Protein AF-A0A9D1K563-F1 (afdb_monomer_lite)

Secondary structure (DSSP, 8-state):
--EEEETTEEEE-SSSSTTTTT--SHHHHHHHHHHHHHHHHHHHHT--------------TTHHHHHHHHHHHHHHHHHHHHHHHHHHHSPPSEEEEE-S-TT-BTTB--HHHHHHHHHHHTTS-SEEEHHHHHHHHHTT-TTB-GGGG-SS-SSEEEHHHHHHHHHHHHHHHT-SS--GGG--SEEEHHHHHHHHHHTBGGGHHHHHHHHHHHHHHTTHHHHHHHHHH-TTTT-----

pLDDT: mean 82.53, std 17.44, range [32.12, 98.44]

Foldseek 3Di:
DQFDDDPLETEGWQCDAPCVPLFPDPLLSGLQSLLVSVVVLVVLQVPDPPPPPDDDDDDDDVCPPVCVVCVVVVVPVVVVVVVVVSVVSRRRPKYKRQQGDFPDFLVRHSLSSLLSNLCVVVVLDQKAFQVVVQVVLCVPPVQAGSVLLPLVPPRIHGSLSSSLLVLQLQCQQVHDDNDSRSRRRIGIPRSNVVSSVCRGPVNSVVSSVSSNVSSVSVVSVVVSVVQVVDVSSSDDDDD

InterPro domains:
  IPR018247 EF-Hand 1, calcium-binding site [PS00018] (150-162)

Radius of gyration: 22.31 Å; chains: 1; bounding box: 66×59×39 Å

Organism: NCBI:txid2840915

Structure (mmCIF, N/CA/C/O backbone):
data_AF-A0A9D1K563-F1
#
_entry.id   AF-A0A9D1K563-F1
#
loop_
_atom_site.group_PDB
_atom_site.id
_atom_site.type_symbol
_atom_site.label_atom_id
_atom_site.label_alt_id
_atom_site.label_comp_id
_atom_site.label_asym_id
_atom_site.label_entity_id
_atom_site.label_seq_id
_atom_site.pdbx_PDB_ins_code
_atom_site.Cartn_x
_atom_site.Cartn_y
_atom_site.Cartn_z
_atom_site.occupancy
_atom_site.B_iso_or_equiv
_atom_site.auth_seq_id
_atom_site.auth_comp_id
_atom_site.auth_asym_id
_atom_site.auth_atom_id
_atom_site.pdbx_PDB_model_num
ATOM 1 N N . MET A 1 1 ? 15.364 -0.633 -15.148 1.00 55.88 1 MET A N 1
ATOM 2 C CA . MET A 1 1 ? 14.784 0.601 -14.584 1.00 55.88 1 MET A CA 1
ATOM 3 C C . MET A 1 1 ? 13.469 0.211 -13.939 1.00 55.88 1 MET A C 1
ATOM 5 O O . MET A 1 1 ? 12.788 -0.645 -14.485 1.00 55.88 1 MET A O 1
ATOM 9 N N . VAL A 1 2 ? 13.201 0.746 -12.757 1.00 80.25 2 VAL A N 1
ATOM 10 C CA . VAL A 1 2 ? 12.163 0.277 -11.823 1.00 80.25 2 VAL A CA 1
ATOM 11 C C . VAL A 1 2 ? 10.799 0.955 -12.065 1.00 80.25 2 VAL A C 1
ATOM 13 O O . VAL A 1 2 ? 9.782 0.587 -11.492 1.00 80.25 2 VAL A O 1
ATOM 16 N N . TYR A 1 3 ? 10.794 1.921 -12.983 1.00 85.94 3 TYR A N 1
ATOM 17 C CA . TYR A 1 3 ? 9.657 2.686 -13.476 1.00 85.94 3 TYR A CA 1
ATOM 18 C C . TYR A 1 3 ? 9.992 3.216 -14.878 1.00 85.94 3 TYR A C 1
ATOM 20 O O . TYR A 1 3 ? 11.167 3.243 -15.270 1.00 85.94 3 TYR A O 1
ATOM 28 N N . SER A 1 4 ? 8.978 3.637 -15.630 1.00 89.81 4 SER A N 1
ATOM 29 C CA . SER A 1 4 ? 9.128 4.378 -16.892 1.00 89.81 4 SER A CA 1
ATOM 30 C C . SER A 1 4 ? 8.692 5.829 -16.718 1.00 89.81 4 SER A C 1
ATOM 32 O O . SER A 1 4 ? 7.892 6.125 -15.839 1.00 89.81 4 SER A O 1
ATOM 34 N N . ILE A 1 5 ? 9.195 6.736 -17.554 1.00 87.50 5 ILE A N 1
ATOM 35 C CA . ILE A 1 5 ? 8.798 8.149 -17.537 1.00 87.50 5 ILE A CA 1
ATOM 36 C C . ILE A 1 5 ? 8.081 8.471 -18.845 1.00 87.50 5 ILE A C 1
ATOM 38 O O . ILE A 1 5 ? 8.609 8.196 -19.922 1.00 87.50 5 ILE A O 1
ATOM 42 N N . GLN A 1 6 ? 6.904 9.081 -18.751 1.00 88.75 6 GLN A N 1
ATOM 43 C CA . GLN A 1 6 ? 6.177 9.620 -19.898 1.00 88.75 6 GLN A CA 1
ATOM 44 C C . GLN A 1 6 ? 5.460 10.902 -19.475 1.00 88.75 6 GLN A C 1
ATOM 46 O O . GLN A 1 6 ? 4.820 10.933 -18.431 1.00 88.75 6 GLN A O 1
ATOM 51 N N . ASN A 1 7 ? 5.567 11.964 -20.280 1.00 87.19 7 ASN A N 1
ATOM 52 C CA . ASN A 1 7 ? 4.923 13.259 -20.020 1.00 87.19 7 ASN A CA 1
ATOM 53 C C . ASN A 1 7 ? 5.201 13.824 -18.612 1.00 87.19 7 ASN A C 1
ATOM 55 O O . ASN A 1 7 ? 4.299 14.346 -17.973 1.00 87.19 7 ASN A O 1
ATOM 59 N N . ASN A 1 8 ? 6.446 13.705 -18.134 1.00 82.12 8 ASN A N 1
ATOM 60 C CA . ASN A 1 8 ? 6.854 14.136 -16.791 1.00 82.12 8 ASN A CA 1
ATOM 61 C C . ASN A 1 8 ? 6.102 13.435 -15.637 1.00 82.12 8 ASN A C 1
ATOM 63 O O . ASN A 1 8 ? 5.988 13.982 -14.546 1.00 82.12 8 ASN A O 1
ATOM 67 N N . VAL A 1 9 ? 5.622 12.212 -15.873 1.00 85.69 9 VAL A N 1
ATOM 68 C CA . VAL A 1 9 ? 5.026 11.333 -14.861 1.00 85.69 9 VAL A CA 1
ATOM 69 C C . VAL A 1 9 ? 5.824 10.034 -14.805 1.00 85.69 9 VAL A C 1
ATOM 71 O O . VAL A 1 9 ? 6.165 9.460 -15.847 1.00 85.69 9 VAL A O 1
ATOM 74 N N . ALA A 1 10 ? 6.138 9.569 -13.597 1.00 88.31 10 ALA A N 1
ATOM 75 C CA . ALA A 1 10 ? 6.738 8.260 -13.370 1.00 88.31 10 ALA A CA 1
ATOM 76 C C . ALA A 1 10 ? 5.658 7.172 -13.252 1.00 88.31 10 ALA A C 1
ATOM 78 O O . ALA A 1 10 ? 4.763 7.262 -12.422 1.00 88.31 10 ALA A O 1
ATOM 79 N N . TYR A 1 11 ? 5.762 6.112 -14.047 1.00 95.06 11 TYR A N 1
ATOM 80 C CA . TYR A 1 11 ? 4.856 4.963 -14.024 1.00 95.06 11 TYR A CA 1
ATOM 81 C C . TYR A 1 11 ? 5.569 3.779 -13.384 1.00 95.06 11 TYR A C 1
ATOM 83 O O . TYR A 1 11 ? 6.556 3.265 -13.923 1.00 95.06 11 TYR A O 1
ATOM 91 N N . ILE A 1 12 ? 5.077 3.365 -12.222 1.00 94.25 12 ILE A N 1
ATOM 92 C CA . ILE A 1 12 ? 5.692 2.375 -11.342 1.00 94.25 12 ILE A CA 1
ATOM 93 C C . ILE A 1 12 ? 4.748 1.174 -11.262 1.00 94.25 12 ILE A C 1
ATOM 95 O O . ILE A 1 12 ? 3.583 1.329 -10.909 1.00 94.25 12 ILE A O 1
ATOM 99 N N . ASN A 1 13 ? 5.232 -0.027 -11.583 1.00 96.31 13 ASN A N 1
ATOM 100 C CA . ASN A 1 13 ? 4.412 -1.241 -11.582 1.00 96.31 13 ASN A CA 1
ATOM 101 C C . ASN A 1 13 ? 5.177 -2.470 -11.072 1.00 96.31 13 ASN A C 1
ATOM 103 O O . ASN A 1 13 ? 6.371 -2.399 -10.775 1.00 96.31 13 ASN A O 1
ATOM 107 N N . GLY A 1 14 ? 4.471 -3.597 -10.966 1.00 95.88 14 GLY A N 1
ATOM 108 C CA . GLY A 1 14 ? 4.975 -4.857 -10.414 1.00 95.88 14 GLY A CA 1
ATOM 109 C C . GLY A 1 14 ? 5.498 -5.879 -11.423 1.00 95.88 14 GLY A C 1
ATOM 110 O O . GLY A 1 14 ? 5.864 -6.989 -11.034 1.00 95.88 14 GLY A O 1
ATOM 111 N N . ASN A 1 15 ? 5.535 -5.543 -12.717 1.00 95.44 15 ASN A N 1
ATOM 112 C CA . ASN A 1 15 ? 5.830 -6.515 -13.779 1.00 95.44 15 ASN A CA 1
ATOM 113 C C . ASN A 1 15 ? 7.230 -7.131 -13.676 1.00 95.44 15 ASN A C 1
ATOM 115 O O . ASN A 1 15 ? 7.444 -8.254 -14.133 1.00 95.44 15 ASN A O 1
ATOM 119 N N . LYS A 1 16 ? 8.182 -6.381 -13.115 1.00 94.25 16 LYS A N 1
ATOM 120 C CA . LYS A 1 16 ? 9.553 -6.817 -12.851 1.00 94.25 16 LYS A CA 1
ATOM 121 C C . LYS A 1 16 ? 10.030 -6.238 -11.531 1.00 94.25 16 LYS A C 1
ATOM 123 O O . LYS A 1 16 ? 9.627 -5.135 -11.166 1.00 94.25 16 LYS A O 1
ATOM 128 N N . GLY A 1 17 ? 10.933 -6.933 -10.859 1.00 93.62 17 GLY A N 1
ATOM 129 C CA . GLY A 1 17 ? 11.538 -6.437 -9.631 1.00 93.62 17 GLY A CA 1
ATOM 130 C C . GLY A 1 17 ? 12.337 -7.495 -8.886 1.00 93.62 17 GLY A C 1
ATOM 131 O O . GLY A 1 17 ? 12.690 -8.549 -9.415 1.00 93.62 17 GLY A O 1
ATOM 132 N N . ILE A 1 18 ? 12.651 -7.202 -7.627 1.00 92.94 18 ILE A N 1
ATOM 133 C CA . ILE A 1 18 ? 13.545 -8.033 -6.810 1.00 92.94 18 ILE A CA 1
ATOM 134 C C . ILE A 1 18 ? 12.976 -9.423 -6.486 1.00 92.94 18 ILE A C 1
ATOM 136 O O . ILE A 1 18 ? 13.738 -10.298 -6.057 1.00 92.94 18 ILE A O 1
ATOM 140 N N . TYR A 1 19 ? 11.671 -9.629 -6.687 1.00 94.31 19 TYR A N 1
ATOM 141 C CA . TYR A 1 19 ? 10.951 -10.871 -6.394 1.00 94.31 19 TYR A CA 1
ATOM 142 C C . TYR A 1 19 ? 10.816 -11.811 -7.603 1.00 94.31 19 TYR A C 1
ATOM 144 O O . TYR A 1 19 ? 10.280 -12.917 -7.469 1.00 94.31 19 TYR A O 1
ATOM 152 N N . ASP A 1 20 ? 11.340 -11.418 -8.766 1.00 93.12 20 ASP A N 1
ATOM 153 C CA . ASP A 1 20 ? 11.338 -12.227 -9.987 1.00 93.12 20 ASP A CA 1
ATOM 154 C C . ASP A 1 20 ? 12.048 -13.571 -9.776 1.00 93.12 20 ASP A C 1
ATOM 156 O O . ASP A 1 20 ? 13.184 -13.636 -9.304 1.00 93.12 20 ASP A O 1
ATOM 160 N N . GLY A 1 21 ? 11.341 -14.666 -10.081 1.00 91.38 21 GLY A N 1
ATOM 161 C CA . GLY A 1 21 ? 11.824 -16.038 -9.883 1.00 91.38 21 GLY A CA 1
ATOM 162 C C . GLY A 1 21 ? 11.911 -16.504 -8.424 1.00 91.38 21 GLY A C 1
ATOM 163 O O . GLY A 1 21 ? 12.326 -17.634 -8.184 1.00 91.38 21 GLY A O 1
ATOM 164 N N . LYS A 1 22 ? 11.523 -15.668 -7.451 1.00 93.25 22 LYS A N 1
ATOM 165 C CA . LYS A 1 22 ? 11.576 -15.994 -6.013 1.00 93.25 22 LYS A CA 1
ATOM 166 C C . LYS A 1 22 ? 10.191 -16.207 -5.406 1.00 93.25 22 LYS A C 1
ATOM 168 O O . LYS A 1 22 ? 10.033 -17.067 -4.539 1.00 93.25 22 LYS A O 1
ATOM 173 N N . ILE A 1 23 ? 9.201 -15.448 -5.883 1.00 94.56 23 ILE A N 1
ATOM 174 C CA . ILE A 1 23 ? 7.795 -15.613 -5.502 1.00 94.56 23 ILE A CA 1
ATOM 175 C C . ILE A 1 23 ? 7.030 -16.330 -6.615 1.00 94.56 23 ILE A C 1
ATOM 177 O O . ILE A 1 23 ? 7.070 -15.905 -7.775 1.00 94.56 23 ILE A O 1
ATOM 181 N N . ASN A 1 24 ? 6.363 -17.429 -6.263 1.00 94.06 24 ASN A N 1
ATOM 182 C CA . ASN A 1 24 ? 5.679 -18.328 -7.187 1.00 94.06 24 ASN A CA 1
ATOM 183 C C . ASN A 1 24 ? 4.307 -17.798 -7.616 1.00 94.06 24 ASN A C 1
ATOM 185 O O . ASN A 1 24 ? 3.964 -17.896 -8.793 1.00 94.06 24 ASN A O 1
ATOM 189 N N . ASP A 1 25 ? 3.558 -17.197 -6.695 1.00 96.75 25 ASP A N 1
ATOM 190 C CA . ASP A 1 25 ? 2.288 -16.553 -6.994 1.00 96.75 25 ASP A CA 1
ATOM 191 C C . ASP A 1 25 ? 2.541 -15.261 -7.782 1.00 96.75 25 ASP A C 1
ATOM 193 O O . ASP A 1 25 ? 3.237 -14.346 -7.331 1.00 96.75 25 ASP A O 1
ATOM 197 N N . ASN A 1 26 ? 2.009 -15.206 -9.004 1.00 96.69 26 ASN A N 1
ATOM 198 C CA . ASN A 1 26 ? 2.235 -14.089 -9.916 1.00 96.69 26 ASN A CA 1
ATOM 199 C C . ASN A 1 26 ? 1.657 -12.777 -9.380 1.00 96.69 26 ASN A C 1
ATOM 201 O O . ASN A 1 26 ? 2.280 -11.730 -9.560 1.00 96.69 26 ASN A O 1
ATOM 205 N N . SER A 1 27 ? 0.503 -12.838 -8.722 1.00 97.25 27 SER A N 1
ATOM 206 C CA . SER A 1 27 ? -0.180 -11.674 -8.174 1.00 97.25 27 SER A CA 1
ATOM 207 C C . SER A 1 27 ? 0.555 -11.155 -6.947 1.00 97.25 27 SER A C 1
ATOM 209 O O . SER A 1 27 ? 0.891 -9.972 -6.895 1.00 97.25 27 SER A O 1
ATOM 211 N N . VAL A 1 28 ? 0.930 -12.036 -6.013 1.00 97.69 28 VAL A N 1
ATOM 212 C CA . VAL A 1 28 ? 1.743 -11.641 -4.848 1.00 97.69 28 VAL A CA 1
ATOM 213 C C . VAL A 1 28 ? 3.075 -11.046 -5.288 1.00 97.69 28 VAL A C 1
ATOM 215 O O . VAL A 1 28 ? 3.478 -9.992 -4.789 1.00 97.69 28 VAL A O 1
ATOM 218 N N . ARG A 1 29 ? 3.749 -11.685 -6.252 1.00 97.12 29 ARG A N 1
ATOM 219 C CA . ARG A 1 29 ? 5.003 -11.177 -6.814 1.00 97.12 29 ARG A CA 1
ATOM 220 C C . ARG A 1 29 ? 4.820 -9.787 -7.408 1.00 97.12 29 ARG A C 1
ATOM 222 O O . ARG A 1 29 ? 5.650 -8.920 -7.146 1.00 97.12 29 ARG A O 1
ATOM 229 N N . TYR A 1 30 ? 3.749 -9.578 -8.174 1.00 97.69 30 TYR A N 1
ATOM 230 C CA . TYR A 1 30 ? 3.436 -8.280 -8.757 1.00 97.69 30 TYR A CA 1
ATOM 231 C C . TYR A 1 30 ? 3.281 -7.215 -7.671 1.00 97.69 30 TYR A C 1
ATOM 233 O O . TYR A 1 30 ? 3.995 -6.217 -7.699 1.00 97.69 30 TYR A O 1
ATOM 241 N N . GLY A 1 31 ? 2.409 -7.442 -6.686 1.00 97.56 31 GLY A N 1
ATOM 242 C CA . GLY A 1 31 ? 2.156 -6.475 -5.616 1.00 97.56 31 GLY A CA 1
ATOM 243 C C . GLY A 1 31 ? 3.418 -6.105 -4.840 1.00 97.56 31 GLY A C 1
ATOM 244 O O . GLY A 1 31 ? 3.727 -4.928 -4.656 1.00 97.56 31 GLY A O 1
ATOM 245 N N . ARG A 1 32 ? 4.212 -7.115 -4.462 1.00 96.75 32 ARG A N 1
ATOM 246 C CA . ARG A 1 32 ? 5.477 -6.906 -3.743 1.00 96.75 32 ARG A CA 1
ATOM 247 C C . ARG A 1 32 ? 6.521 -6.179 -4.582 1.00 96.75 32 ARG A C 1
ATOM 249 O O . ARG A 1 32 ? 7.181 -5.274 -4.077 1.00 96.75 32 ARG A O 1
ATOM 256 N N . ASN A 1 33 ? 6.660 -6.534 -5.862 1.00 96.50 33 ASN A N 1
ATOM 257 C CA . ASN A 1 33 ? 7.519 -5.795 -6.787 1.00 96.50 33 ASN A CA 1
ATOM 258 C C . ASN A 1 33 ? 7.050 -4.342 -6.904 1.00 96.50 33 ASN A C 1
ATOM 260 O O . ASN A 1 33 ? 7.873 -3.447 -6.790 1.00 96.50 33 ASN A O 1
ATOM 264 N N . ALA A 1 34 ? 5.752 -4.092 -7.082 1.00 96.62 34 ALA A N 1
ATOM 265 C CA . ALA A 1 34 ? 5.218 -2.748 -7.275 1.00 96.62 34 ALA A CA 1
ATOM 266 C C . ALA A 1 34 ? 5.538 -1.833 -6.079 1.00 96.62 34 ALA A C 1
ATOM 268 O O . ALA A 1 34 ? 6.061 -0.733 -6.268 1.00 96.62 34 ALA A O 1
ATOM 269 N N . ALA A 1 35 ? 5.297 -2.307 -4.855 1.00 95.38 35 ALA A N 1
ATOM 270 C CA . ALA A 1 35 ? 5.605 -1.571 -3.630 1.00 95.38 35 ALA A CA 1
ATOM 271 C C . ALA A 1 35 ? 7.115 -1.339 -3.443 1.00 95.38 35 ALA A C 1
ATOM 273 O O . ALA A 1 35 ? 7.547 -0.214 -3.181 1.00 95.38 35 ALA A O 1
ATOM 274 N N . ALA A 1 36 ? 7.941 -2.373 -3.642 1.00 94.12 36 ALA A N 1
ATOM 275 C CA . ALA A 1 36 ? 9.398 -2.245 -3.564 1.00 94.12 36 ALA A CA 1
ATOM 276 C C . ALA A 1 36 ? 9.938 -1.253 -4.609 1.00 94.12 36 ALA A C 1
ATOM 278 O O . ALA A 1 36 ? 10.808 -0.429 -4.315 1.00 94.12 36 ALA A O 1
ATOM 279 N N . ASN A 1 37 ? 9.371 -1.291 -5.813 1.00 94.44 37 ASN A N 1
ATOM 280 C CA . ASN A 1 37 ? 9.709 -0.399 -6.908 1.00 94.44 37 ASN A CA 1
ATOM 281 C C . ASN A 1 37 ? 9.340 1.058 -6.580 1.00 94.44 37 ASN A C 1
ATOM 283 O O . ASN A 1 37 ? 10.135 1.973 -6.820 1.00 94.44 37 ASN A O 1
ATOM 287 N N . ASN A 1 38 ? 8.174 1.270 -5.963 1.00 90.88 38 ASN A N 1
ATOM 288 C CA . ASN A 1 38 ? 7.741 2.576 -5.472 1.00 90.88 38 ASN A CA 1
ATOM 289 C C . ASN A 1 38 ? 8.675 3.108 -4.374 1.00 90.88 38 ASN A C 1
ATOM 291 O O . ASN A 1 38 ? 9.078 4.269 -4.407 1.00 90.88 38 ASN A O 1
ATOM 295 N N . PHE A 1 39 ? 9.120 2.258 -3.447 1.00 88.06 39 PHE A N 1
ATOM 296 C CA . PHE A 1 39 ? 10.111 2.650 -2.444 1.00 88.06 39 PHE A CA 1
ATOM 297 C C . PHE A 1 39 ? 11.458 3.047 -3.038 1.00 88.06 39 PHE A C 1
ATOM 299 O O . PHE A 1 39 ? 12.057 4.028 -2.589 1.00 88.06 39 PHE A O 1
ATOM 306 N N . GLU A 1 40 ? 11.940 2.334 -4.056 1.00 88.06 40 GLU A N 1
ATOM 307 C CA . GLU A 1 40 ? 13.163 2.732 -4.753 1.00 88.06 40 GLU A CA 1
ATOM 308 C C . GLU A 1 40 ? 12.995 4.089 -5.450 1.00 88.06 40 GLU A C 1
ATOM 310 O O . GLU A 1 40 ? 13.895 4.931 -5.385 1.00 88.06 40 GLU A O 1
ATOM 315 N N . TYR A 1 41 ? 11.841 4.324 -6.077 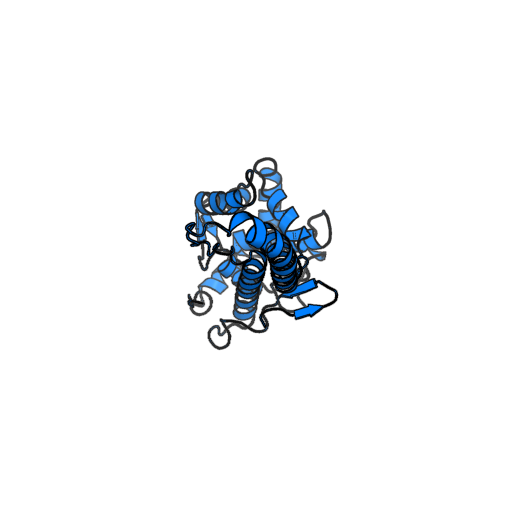1.00 84.69 41 TYR A N 1
ATOM 316 C CA . TYR A 1 41 ? 11.498 5.608 -6.684 1.00 84.69 41 TYR A CA 1
ATOM 317 C C . TYR A 1 41 ? 11.474 6.748 -5.649 1.00 84.69 41 TYR A C 1
ATOM 319 O O . TYR A 1 41 ? 12.189 7.738 -5.816 1.00 84.69 41 TYR A O 1
ATOM 327 N N . LEU A 1 42 ? 10.755 6.583 -4.533 1.00 80.81 42 LEU A N 1
ATOM 328 C CA . LEU A 1 42 ? 10.685 7.581 -3.457 1.00 80.81 42 LEU A CA 1
ATOM 329 C C . LEU A 1 42 ? 12.063 7.848 -2.828 1.00 80.81 42 LEU A C 1
ATOM 331 O O . LEU A 1 42 ? 12.391 8.985 -2.490 1.00 80.81 42 LEU A O 1
ATOM 335 N N . LYS A 1 43 ? 12.912 6.819 -2.713 1.00 78.81 43 LYS A N 1
ATOM 336 C CA . LYS A 1 43 ? 14.294 6.970 -2.237 1.00 78.81 43 LYS A CA 1
ATOM 337 C C . LYS A 1 43 ? 15.147 7.805 -3.195 1.00 78.81 43 LYS A C 1
ATOM 3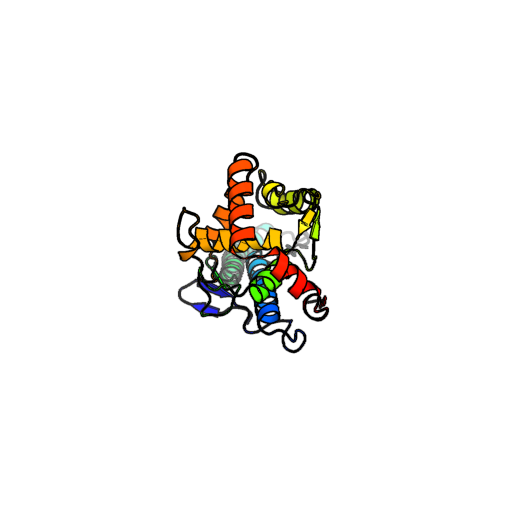39 O O . LYS A 1 43 ? 15.988 8.569 -2.729 1.00 78.81 43 LYS A O 1
ATOM 344 N N . LYS A 1 44 ? 14.950 7.668 -4.511 1.00 74.81 44 LYS A N 1
ATOM 345 C CA . LYS A 1 44 ? 15.627 8.506 -5.516 1.00 74.81 44 LYS A CA 1
ATOM 346 C C . LYS A 1 44 ? 15.132 9.950 -5.461 1.00 74.81 44 LYS A C 1
ATOM 348 O O . LYS A 1 44 ? 15.965 10.849 -5.489 1.00 74.81 44 LYS A O 1
ATOM 353 N N . LEU A 1 45 ? 13.824 10.162 -5.289 1.00 69.94 45 LEU A N 1
ATOM 354 C CA . LEU A 1 45 ? 13.240 11.494 -5.079 1.00 69.94 45 LEU A CA 1
ATOM 355 C C . LEU A 1 45 ? 13.790 12.207 -3.843 1.00 69.94 45 LEU A C 1
ATOM 357 O O . LEU A 1 45 ? 14.048 13.404 -3.887 1.00 69.94 45 LEU A O 1
ATOM 361 N N . GLY A 1 46 ? 13.989 11.479 -2.741 1.00 61.62 46 GLY A N 1
ATOM 362 C CA . GLY A 1 46 ? 14.533 12.050 -1.506 1.00 61.62 46 GLY A CA 1
ATOM 363 C C . GLY A 1 46 ? 15.975 12.561 -1.624 1.00 61.62 46 GLY A C 1
ATOM 364 O O . GLY A 1 46 ? 16.429 13.274 -0.729 1.00 61.62 46 GLY A O 1
ATOM 365 N N . GLY A 1 47 ? 16.681 12.212 -2.709 1.00 53.78 47 GLY A N 1
ATOM 366 C CA . GLY A 1 47 ? 18.083 12.541 -2.946 1.00 53.78 47 GLY A CA 1
ATOM 367 C C . GLY A 1 47 ? 19.042 11.860 -1.958 1.00 53.78 47 GLY A C 1
ATOM 368 O O . GLY A 1 47 ? 18.711 11.551 -0.813 1.00 53.78 47 GLY A O 1
ATOM 369 N N . LYS A 1 48 ? 20.297 11.648 -2.367 1.00 47.88 48 LYS A N 1
ATOM 370 C CA . LYS A 1 48 ? 21.382 11.597 -1.378 1.00 47.88 48 LYS A CA 1
ATOM 371 C C . LYS A 1 48 ? 21.648 13.045 -0.982 1.00 47.88 48 LYS A C 1
ATOM 373 O O . LYS A 1 48 ? 21.953 13.847 -1.859 1.00 47.88 48 LYS A O 1
ATOM 378 N N . ARG A 1 49 ? 21.538 13.395 0.306 1.00 39.50 49 ARG A N 1
ATOM 379 C CA . ARG A 1 49 ? 22.101 14.669 0.783 1.00 39.50 49 ARG A CA 1
ATOM 380 C C . ARG A 1 49 ? 23.557 14.713 0.319 1.00 39.50 49 ARG A C 1
ATOM 382 O O . ARG A 1 49 ? 24.293 13.768 0.594 1.00 39.50 49 ARG A O 1
ATOM 389 N N . SER A 1 50 ? 23.936 15.767 -0.400 1.00 36.06 50 SER A N 1
ATOM 390 C CA . SER A 1 50 ? 25.341 16.050 -0.677 1.00 36.06 50 SER A CA 1
ATOM 391 C C . SER A 1 50 ? 26.060 16.121 0.671 1.00 36.06 50 SER A C 1
ATOM 393 O O . SER A 1 50 ? 25.730 16.962 1.510 1.00 36.06 50 SER A O 1
ATOM 395 N N . GLU A 1 51 ? 26.964 15.178 0.933 1.00 35.31 51 GLU A N 1
ATOM 396 C CA . GLU A 1 51 ? 27.945 15.349 1.997 1.00 35.31 51 GLU A CA 1
ATOM 397 C C . GLU A 1 51 ? 28.846 16.486 1.526 1.00 35.31 51 GLU A C 1
ATOM 399 O O . GLU A 1 51 ? 29.606 16.315 0.576 1.00 35.31 51 GLU A O 1
ATOM 404 N N . SER A 1 52 ? 28.710 17.670 2.125 1.00 37.47 52 SER A N 1
ATOM 405 C CA . SER A 1 52 ? 29.578 18.801 1.811 1.00 37.47 52 SER A CA 1
ATOM 406 C C . SER A 1 52 ? 31.031 18.386 2.056 1.00 37.47 52 SER A C 1
ATOM 408 O O . SER A 1 52 ? 31.470 18.282 3.205 1.00 37.47 52 SER A O 1
ATOM 410 N N . THR A 1 53 ? 31.784 18.124 0.993 1.00 36.00 53 THR A N 1
ATOM 411 C CA . THR A 1 53 ? 33.220 17.860 1.076 1.00 36.00 53 THR A CA 1
ATOM 412 C C . THR A 1 53 ? 33.958 19.189 1.183 1.00 36.00 53 THR A C 1
ATOM 414 O O . THR A 1 53 ? 34.545 19.645 0.206 1.00 36.00 53 THR A O 1
ATOM 417 N N . ASP A 1 54 ? 33.921 19.826 2.351 1.00 37.41 54 ASP A N 1
ATOM 418 C CA . ASP A 1 54 ? 34.726 21.020 2.618 1.00 37.41 54 ASP A CA 1
ATOM 419 C C . ASP A 1 54 ? 35.797 20.722 3.669 1.00 37.41 54 ASP A C 1
ATOM 421 O O . ASP A 1 54 ? 35.580 20.784 4.878 1.00 37.41 54 ASP A O 1
ATOM 425 N N . THR A 1 55 ? 37.002 20.427 3.185 1.00 36.91 55 THR A N 1
ATOM 426 C CA . THR A 1 55 ? 38.239 20.610 3.951 1.00 36.91 55 THR A CA 1
ATOM 427 C C . THR A 1 55 ? 39.204 21.432 3.104 1.00 36.91 55 THR A C 1
ATOM 429 O O . THR A 1 55 ? 39.914 20.876 2.266 1.00 36.91 55 THR A O 1
ATOM 432 N N . PHE A 1 56 ? 39.238 22.755 3.307 1.00 32.12 56 PHE A N 1
ATOM 433 C CA . PHE A 1 56 ? 40.203 23.651 2.656 1.00 32.12 56 PHE A CA 1
ATOM 434 C C . PHE A 1 56 ? 40.912 24.552 3.682 1.00 32.12 56 PHE A C 1
ATOM 436 O O . PHE A 1 56 ? 40.280 25.090 4.589 1.00 32.12 56 PHE A O 1
ATOM 443 N N . ASN A 1 57 ? 42.241 24.685 3.557 1.00 39.09 57 ASN A N 1
ATOM 444 C CA . ASN A 1 57 ? 43.145 25.255 4.570 1.00 39.09 57 ASN A CA 1
ATOM 445 C C . ASN A 1 57 ? 43.696 26.643 4.161 1.00 39.09 57 ASN A C 1
ATOM 447 O O . ASN A 1 57 ? 43.936 26.907 2.986 1.00 39.09 57 ASN A O 1
ATOM 451 N N . TYR A 1 58 ? 43.897 27.533 5.140 1.00 34.16 58 TYR A N 1
ATOM 452 C CA . TYR A 1 58 ? 43.716 28.995 5.015 1.00 34.16 58 TYR A CA 1
ATOM 453 C C . TYR A 1 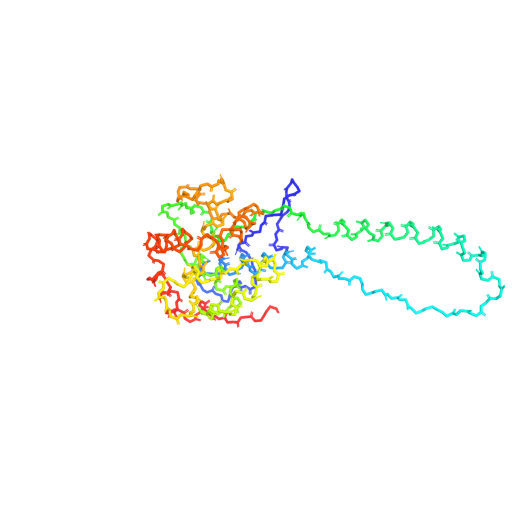58 ? 45.003 29.860 4.924 1.00 34.16 58 TYR A C 1
ATOM 455 O O . TYR A 1 58 ? 45.028 30.967 5.462 1.00 34.16 58 TYR A O 1
ATOM 463 N N . SER A 1 59 ? 46.104 29.399 4.316 1.00 44.28 59 SER A N 1
ATOM 464 C CA . SER A 1 59 ? 47.433 29.993 4.597 1.00 44.28 59 SER A CA 1
ATOM 465 C C . SER A 1 59 ? 48.177 30.727 3.466 1.00 44.28 59 SER A C 1
ATOM 467 O O . SER A 1 59 ? 49.404 30.747 3.516 1.00 44.28 59 SER A O 1
ATOM 469 N N . ASP A 1 60 ? 47.519 31.382 2.497 1.00 42.38 60 ASP A N 1
ATOM 470 C CA . ASP A 1 60 ? 48.237 32.173 1.471 1.00 42.38 60 ASP A CA 1
ATOM 471 C C . ASP A 1 60 ? 47.883 33.674 1.454 1.00 42.38 60 ASP A C 1
ATOM 473 O O . ASP A 1 60 ? 46.723 34.079 1.489 1.00 42.38 60 ASP A O 1
ATOM 477 N N . LYS A 1 61 ? 48.896 34.551 1.414 1.00 46.56 61 LYS A N 1
ATOM 478 C CA . LYS A 1 61 ? 48.742 36.005 1.674 1.00 46.56 61 LYS A CA 1
ATOM 479 C C . LYS A 1 61 ? 48.251 36.852 0.487 1.00 46.56 61 LYS A C 1
ATOM 481 O O . LYS A 1 61 ? 47.940 38.019 0.689 1.00 46.56 61 LYS A O 1
ATOM 486 N N . ASN A 1 62 ? 48.109 36.277 -0.710 1.00 51.81 62 ASN A N 1
ATOM 487 C CA . ASN A 1 62 ? 47.433 36.904 -1.867 1.00 51.81 62 ASN A CA 1
ATOM 488 C C . ASN A 1 62 ? 46.112 36.199 -2.243 1.00 51.81 62 ASN A C 1
ATOM 490 O O . ASN A 1 62 ? 45.520 36.458 -3.291 1.00 51.81 62 ASN A O 1
ATOM 494 N N . TYR A 1 63 ? 45.633 35.320 -1.363 1.00 46.50 63 TYR A N 1
ATOM 495 C CA . TYR A 1 63 ? 44.478 34.449 -1.565 1.00 46.50 63 TYR A CA 1
ATOM 496 C C . TYR A 1 63 ? 43.162 35.236 -1.653 1.00 46.50 63 TYR A C 1
ATOM 498 O O . TYR A 1 63 ? 42.342 34.961 -2.517 1.00 46.50 63 TYR A O 1
ATOM 506 N N . GLY A 1 64 ? 42.981 36.288 -0.845 1.00 45.69 64 GLY A N 1
ATOM 507 C CA . GLY A 1 64 ? 41.683 36.959 -0.674 1.00 45.69 64 GLY A CA 1
ATOM 508 C C . GLY A 1 64 ? 41.042 37.550 -1.942 1.00 45.69 64 GLY A C 1
ATOM 509 O O . GLY A 1 64 ? 39.825 37.461 -2.091 1.00 45.69 64 GLY A O 1
ATOM 510 N N . ASN A 1 65 ? 41.827 38.109 -2.871 1.00 50.41 65 ASN A N 1
ATOM 511 C CA . ASN A 1 65 ? 41.294 38.742 -4.091 1.00 50.41 65 ASN A CA 1
ATOM 512 C C . ASN A 1 65 ? 41.207 37.778 -5.286 1.00 50.41 65 ASN A C 1
ATOM 514 O O . ASN A 1 65 ? 40.260 37.856 -6.072 1.00 50.41 65 ASN A O 1
ATOM 518 N N . LEU A 1 66 ? 42.147 36.832 -5.402 1.00 49.19 66 LEU A N 1
ATOM 519 C CA . LEU A 1 66 ? 42.105 35.801 -6.442 1.00 49.19 66 LEU A CA 1
ATOM 520 C C . LEU A 1 66 ? 41.031 34.745 -6.132 1.00 49.19 66 LEU A C 1
ATOM 522 O O . LEU A 1 66 ? 40.345 34.303 -7.053 1.00 49.19 66 LEU A O 1
ATOM 526 N N . LEU A 1 67 ? 40.822 34.406 -4.848 1.00 49.62 67 LEU A N 1
ATOM 527 C CA . LEU A 1 67 ? 39.681 33.589 -4.440 1.00 49.62 67 LEU A CA 1
ATOM 528 C C . LEU A 1 67 ? 38.379 34.312 -4.650 1.00 49.62 67 LEU A C 1
ATOM 530 O O . LEU A 1 67 ? 37.509 33.711 -5.233 1.00 49.62 67 LEU A O 1
ATOM 534 N N . LYS A 1 68 ? 38.203 35.566 -4.225 1.00 47.34 68 LYS A N 1
ATOM 535 C CA . LYS A 1 68 ? 36.903 36.229 -4.423 1.00 47.34 68 LYS A CA 1
ATOM 536 C C . LYS A 1 68 ? 36.439 36.159 -5.878 1.00 47.34 68 LYS A C 1
ATOM 538 O O . LYS A 1 68 ? 35.292 35.826 -6.122 1.00 47.34 68 LYS A O 1
ATOM 543 N N . THR A 1 69 ? 37.345 36.386 -6.824 1.00 50.94 69 THR A N 1
ATOM 544 C CA . THR A 1 69 ? 37.025 36.376 -8.258 1.00 50.94 69 THR A CA 1
ATOM 545 C C . THR A 1 69 ? 36.747 34.956 -8.769 1.00 50.94 69 THR A C 1
ATOM 547 O O . THR A 1 69 ? 35.666 34.695 -9.285 1.00 50.94 69 THR A O 1
ATOM 550 N N . LYS A 1 70 ? 37.652 33.995 -8.516 1.00 49.12 70 LYS A N 1
ATOM 551 C CA . LYS A 1 70 ? 37.465 32.598 -8.951 1.00 49.12 70 LYS A CA 1
ATOM 552 C C . LYS A 1 70 ? 36.385 31.841 -8.178 1.00 49.12 70 LYS A C 1
ATOM 554 O O . LYS A 1 70 ? 35.815 30.912 -8.719 1.00 49.12 70 LYS A O 1
ATOM 559 N N . LEU A 1 71 ? 36.109 32.195 -6.927 1.00 47.97 71 LEU A N 1
ATOM 560 C CA . LEU A 1 71 ? 35.060 31.605 -6.096 1.00 47.97 71 LEU A CA 1
ATOM 561 C C . LEU A 1 71 ? 33.700 32.135 -6.549 1.00 47.97 71 LEU A C 1
ATOM 563 O O . LEU A 1 71 ? 32.772 31.354 -6.629 1.00 47.97 71 LEU A O 1
ATOM 567 N N . ILE A 1 72 ? 33.563 33.409 -6.924 1.00 52.44 72 ILE A N 1
ATOM 568 C CA . ILE A 1 72 ? 32.301 33.926 -7.481 1.00 52.44 72 ILE A CA 1
ATOM 569 C C . ILE A 1 72 ? 31.991 33.278 -8.842 1.00 52.44 72 ILE A C 1
ATOM 571 O O . ILE A 1 72 ? 30.861 32.831 -9.045 1.00 52.44 72 ILE A O 1
ATOM 575 N N . GLU A 1 73 ? 32.993 33.157 -9.720 1.00 47.47 73 GLU A N 1
ATOM 576 C CA . GLU A 1 73 ? 32.858 32.543 -11.053 1.00 47.47 73 GLU A CA 1
ATOM 577 C C . GLU A 1 73 ? 32.698 31.013 -10.987 1.00 47.47 73 GLU A C 1
ATOM 579 O O . GLU A 1 73 ? 31.788 30.458 -11.594 1.00 47.47 73 GLU A O 1
ATOM 584 N N . ALA A 1 74 ? 33.522 30.312 -10.200 1.00 49.62 74 ALA A N 1
ATOM 585 C CA . ALA A 1 74 ? 33.513 28.850 -10.142 1.00 49.62 74 ALA A CA 1
ATOM 586 C C . ALA A 1 74 ? 32.540 28.260 -9.118 1.00 49.62 74 ALA A C 1
ATOM 588 O O . ALA A 1 74 ? 32.199 27.095 -9.265 1.00 49.62 74 ALA A O 1
ATOM 589 N N . SER A 1 75 ? 32.104 28.986 -8.078 1.00 57.34 75 SER A N 1
ATOM 590 C CA . SER A 1 75 ? 31.083 28.445 -7.168 1.00 57.34 75 SER A CA 1
ATOM 591 C C . SER A 1 75 ? 29.692 28.624 -7.751 1.00 57.34 75 SER A C 1
ATOM 593 O O . SER A 1 75 ? 28.934 27.677 -7.710 1.00 57.34 75 SER A O 1
ATOM 595 N N . SER A 1 76 ? 29.359 29.748 -8.389 1.00 57.91 76 SER A N 1
ATOM 596 C CA . SER A 1 76 ? 27.989 29.944 -8.878 1.00 57.91 76 SER A CA 1
ATOM 597 C C . SER A 1 76 ? 27.670 29.031 -10.059 1.00 57.91 76 SER A C 1
ATOM 599 O O . SER A 1 76 ? 26.703 28.291 -9.982 1.00 57.91 76 SER A O 1
ATOM 601 N N . GLU A 1 77 ? 28.486 29.010 -11.117 1.00 60.69 77 GLU A N 1
ATOM 602 C CA . GLU A 1 77 ? 28.204 28.189 -12.307 1.00 60.69 77 GLU A CA 1
ATOM 603 C C . GLU A 1 77 ? 28.350 26.693 -12.037 1.00 60.69 77 GLU A C 1
ATOM 605 O O . GLU A 1 77 ? 27.527 25.909 -12.495 1.00 60.69 77 GLU A O 1
ATOM 610 N N . LYS A 1 78 ? 29.353 26.283 -11.251 1.00 62.00 78 LYS A N 1
ATOM 611 C CA . LYS A 1 78 ? 29.510 24.877 -10.870 1.00 62.00 78 LYS A CA 1
ATOM 612 C C . LYS A 1 78 ? 28.422 24.434 -9.900 1.00 62.00 78 LYS A C 1
ATOM 614 O O . LYS A 1 78 ? 27.909 23.343 -10.080 1.00 62.00 78 LYS A O 1
ATOM 619 N N . LEU A 1 79 ? 28.039 25.251 -8.911 1.00 58.59 79 LEU A N 1
ATOM 620 C CA . LEU A 1 79 ? 26.915 24.919 -8.029 1.00 58.59 79 LEU A CA 1
ATOM 621 C C . LEU A 1 79 ? 25.598 24.935 -8.798 1.00 58.59 79 LEU A C 1
ATOM 623 O O . LEU A 1 79 ? 24.768 24.081 -8.530 1.00 58.59 79 LEU A O 1
ATOM 627 N N . ILE A 1 80 ? 25.400 25.855 -9.749 1.00 61.91 80 ILE A N 1
ATOM 628 C CA . ILE A 1 80 ? 24.233 25.861 -10.639 1.00 61.91 80 ILE A CA 1
ATOM 629 C C . ILE A 1 80 ? 24.230 24.587 -11.479 1.00 61.91 80 ILE A C 1
ATOM 631 O O . ILE A 1 80 ? 23.229 23.895 -11.465 1.00 61.91 80 ILE A O 1
ATOM 635 N N . GLN A 1 81 ? 25.343 24.207 -12.109 1.00 66.44 81 GLN A N 1
ATOM 636 C CA . GLN A 1 81 ? 25.429 22.985 -12.910 1.00 66.44 81 GLN A CA 1
ATOM 637 C C . GLN A 1 81 ? 25.266 21.722 -12.060 1.00 66.44 81 GLN A C 1
ATOM 639 O O . GLN A 1 81 ? 24.544 20.824 -12.456 1.00 66.44 81 GLN A O 1
ATOM 644 N N . GLU A 1 82 ? 25.882 21.640 -10.879 1.00 65.19 82 GLU A N 1
ATOM 645 C CA . GLU A 1 82 ? 25.702 20.519 -9.948 1.00 65.19 82 GLU A CA 1
ATOM 646 C C . GLU A 1 82 ? 24.268 20.468 -9.406 1.00 65.19 82 GLU A C 1
ATOM 648 O O . GLU A 1 82 ? 23.731 19.383 -9.190 1.00 65.19 82 GLU A O 1
ATOM 653 N N . THR A 1 83 ? 23.629 21.626 -9.220 1.00 62.75 83 THR A N 1
ATOM 654 C CA . THR A 1 83 ? 22.214 21.731 -8.844 1.00 62.75 83 THR A CA 1
ATOM 655 C C . THR A 1 83 ? 21.319 21.314 -10.002 1.00 62.75 83 THR A C 1
ATOM 657 O O . THR A 1 83 ? 20.398 20.541 -9.779 1.00 62.75 83 THR A O 1
ATOM 660 N N . ASP A 1 84 ? 21.595 21.750 -11.225 1.00 65.69 84 ASP A N 1
ATOM 661 C CA . ASP A 1 84 ? 20.841 21.406 -12.428 1.00 65.69 84 ASP A CA 1
ATOM 662 C C . ASP A 1 84 ? 21.009 19.923 -12.757 1.00 65.69 84 ASP A C 1
ATOM 664 O O . ASP A 1 84 ? 20.023 19.239 -12.998 1.00 65.69 84 ASP A O 1
ATOM 668 N N . ASP A 1 85 ? 22.224 19.383 -12.691 1.00 71.62 85 ASP A N 1
ATOM 669 C CA . ASP A 1 85 ? 22.507 17.957 -12.856 1.00 71.62 85 ASP A CA 1
ATOM 670 C C . ASP A 1 85 ? 21.801 17.138 -11.769 1.00 71.62 85 ASP A C 1
ATOM 672 O O . ASP A 1 85 ? 21.207 16.100 -12.064 1.00 71.62 85 ASP A O 1
ATOM 676 N N . PHE A 1 86 ? 21.798 17.615 -10.518 1.00 63.88 86 PHE A N 1
ATOM 677 C CA . PHE A 1 86 ? 21.051 16.988 -9.430 1.00 63.88 86 PHE A CA 1
ATOM 678 C C . PHE A 1 86 ? 19.540 17.028 -9.685 1.00 63.88 86 PHE A C 1
ATOM 680 O O . PHE A 1 86 ? 18.905 15.974 -9.653 1.00 63.88 86 PHE A O 1
ATOM 687 N N . LEU A 1 87 ? 18.966 18.195 -9.986 1.00 64.56 87 LEU A N 1
ATOM 688 C CA . LEU A 1 87 ? 17.540 18.376 -10.270 1.00 64.56 87 LEU A CA 1
ATOM 689 C C . LEU A 1 87 ? 17.099 17.554 -11.488 1.00 64.56 87 LEU A C 1
ATOM 691 O O . LEU A 1 87 ? 16.056 16.910 -11.434 1.00 64.56 87 LEU A O 1
ATOM 695 N N . ASN A 1 88 ? 17.920 17.499 -12.539 1.00 69.19 88 ASN A N 1
ATOM 696 C CA . ASN A 1 88 ? 17.692 16.680 -13.732 1.00 69.19 88 ASN A CA 1
ATOM 697 C C . ASN A 1 88 ? 17.876 15.177 -13.465 1.00 69.19 88 ASN A C 1
ATOM 699 O O . ASN A 1 88 ? 17.347 14.352 -14.211 1.00 69.19 88 ASN A O 1
ATOM 703 N N . SER A 1 89 ? 18.625 14.798 -12.422 1.00 67.75 89 SER A N 1
ATOM 704 C CA . SER A 1 89 ? 18.771 13.399 -11.998 1.00 67.75 89 SER A CA 1
ATOM 705 C C . SER A 1 89 ? 17.595 12.897 -11.157 1.00 67.75 89 SER A C 1
ATOM 707 O O . SER A 1 89 ? 17.395 11.680 -11.054 1.00 67.75 89 SER A O 1
ATOM 709 N N . LEU A 1 90 ? 16.823 13.805 -10.547 1.00 66.25 90 LEU A N 1
ATOM 710 C CA . LEU A 1 90 ? 15.635 13.433 -9.792 1.00 66.25 90 LEU A CA 1
ATOM 711 C C . LEU A 1 90 ? 14.572 12.912 -10.762 1.00 66.25 90 LEU A C 1
ATOM 713 O O . LEU A 1 90 ? 14.355 13.492 -11.828 1.00 66.25 90 LEU A O 1
ATOM 717 N N . PRO A 1 91 ? 13.888 11.809 -10.427 1.00 69.81 91 PRO A N 1
ATOM 718 C CA . PRO A 1 91 ? 12.735 11.419 -11.214 1.00 69.81 91 PRO A CA 1
ATOM 719 C C . PRO A 1 91 ? 11.615 12.470 -11.068 1.00 69.81 91 PRO A C 1
ATOM 721 O O . PRO A 1 91 ? 11.668 13.300 -10.155 1.00 69.81 91 PRO A O 1
ATOM 724 N N . PRO A 1 92 ? 10.601 12.453 -11.952 1.00 77.50 92 PRO A N 1
ATOM 725 C CA . PRO A 1 92 ? 9.488 13.392 -11.866 1.00 77.50 92 PRO A CA 1
ATOM 726 C C . PRO A 1 92 ? 8.819 13.353 -10.493 1.00 77.50 92 PRO A C 1
ATOM 728 O O . PRO A 1 92 ? 8.848 12.320 -9.843 1.00 77.50 92 PRO A O 1
ATOM 731 N N . LEU A 1 93 ? 8.207 14.451 -10.044 1.00 79.00 93 LEU A N 1
ATOM 732 C CA . LEU A 1 93 ? 7.478 14.467 -8.767 1.00 79.00 93 LEU A CA 1
ATOM 733 C C . LEU A 1 93 ? 6.137 13.731 -8.864 1.00 79.00 93 LEU A C 1
ATOM 735 O O . LEU A 1 93 ? 5.698 13.107 -7.895 1.00 79.00 93 LEU A O 1
ATOM 739 N N . GLU A 1 94 ? 5.487 13.818 -10.024 1.00 82.62 94 GLU A N 1
ATOM 740 C CA . GLU A 1 94 ? 4.227 13.140 -10.304 1.00 82.62 94 GLU A CA 1
ATOM 741 C C . GLU A 1 94 ? 4.457 11.669 -10.641 1.00 82.62 94 GLU A C 1
ATOM 743 O O . GLU A 1 94 ? 5.357 11.322 -11.412 1.00 82.62 94 GLU A O 1
ATOM 748 N N . PHE A 1 95 ? 3.608 10.800 -10.096 1.00 87.25 95 PHE A N 1
ATOM 749 C CA . PHE A 1 95 ? 3.651 9.379 -10.390 1.00 87.25 95 PHE A CA 1
ATOM 750 C C . PHE A 1 95 ? 2.286 8.707 -10.442 1.00 87.25 95 PHE A C 1
ATOM 752 O O . PHE A 1 95 ? 1.298 9.170 -9.871 1.00 87.25 95 PHE A O 1
ATOM 759 N N . GLU A 1 96 ? 2.298 7.544 -11.081 1.00 94.44 96 GLU A N 1
ATOM 760 C CA . GLU A 1 96 ? 1.277 6.515 -11.014 1.00 94.44 96 GLU A CA 1
ATOM 761 C C . GLU A 1 96 ? 1.915 5.233 -10.459 1.00 94.44 96 GLU A C 1
ATOM 763 O O . GLU A 1 96 ? 2.827 4.658 -11.056 1.00 94.44 96 GLU A O 1
ATOM 768 N N . TYR A 1 97 ? 1.442 4.798 -9.297 1.00 92.75 97 TYR A N 1
ATOM 769 C CA . TYR A 1 97 ? 1.826 3.567 -8.623 1.00 92.75 97 TYR A CA 1
ATOM 770 C C . TYR A 1 97 ? 0.740 2.515 -8.840 1.00 92.75 97 TYR A C 1
ATOM 772 O O . TYR A 1 97 ? -0.337 2.565 -8.244 1.00 92.75 97 TYR A O 1
ATOM 780 N N . GLN A 1 98 ? 1.034 1.557 -9.712 1.00 97.12 98 GLN A N 1
ATOM 781 C CA . GLN A 1 98 ? 0.139 0.468 -10.062 1.00 97.12 98 GLN A CA 1
ATOM 782 C C . GLN A 1 98 ? 0.412 -0.758 -9.182 1.00 97.12 98 GLN A C 1
ATOM 784 O O . GLN A 1 98 ? 1.320 -1.546 -9.457 1.00 97.12 98 GLN A O 1
ATOM 789 N N . TYR A 1 99 ? -0.390 -0.927 -8.133 1.00 96.25 99 TYR A N 1
ATOM 790 C CA . TYR A 1 99 ? -0.193 -1.945 -7.093 1.00 96.25 99 TYR A CA 1
ATOM 791 C C . TYR A 1 99 ? -0.850 -3.297 -7.413 1.00 96.25 99 TYR A C 1
ATOM 793 O O . TYR A 1 99 ? -0.555 -4.298 -6.760 1.00 96.25 99 TYR A O 1
ATOM 801 N N . MET A 1 100 ? -1.686 -3.361 -8.454 1.00 95.75 100 MET A N 1
ATOM 802 C CA . MET A 1 100 ? -2.228 -4.613 -8.993 1.00 95.75 100 MET A CA 1
ATOM 803 C C . MET A 1 100 ? -2.186 -4.662 -10.532 1.00 95.75 100 MET A C 1
ATOM 805 O O . MET A 1 100 ? -2.119 -3.606 -11.166 1.00 95.75 100 MET A O 1
ATOM 809 N N . PRO A 1 101 ? -2.183 -5.860 -11.150 1.00 93.50 101 PRO A N 1
ATOM 810 C CA . PRO A 1 101 ? -2.155 -5.996 -12.606 1.00 93.50 101 PRO A CA 1
ATOM 811 C C . PRO A 1 101 ? -3.356 -5.340 -13.302 1.00 93.50 101 PRO A C 1
ATOM 813 O O . PRO A 1 101 ? -4.417 -5.150 -12.704 1.00 93.50 101 PRO A O 1
ATOM 816 N N . ASP A 1 102 ? -3.200 -5.041 -14.594 1.00 87.44 102 ASP A N 1
ATOM 817 C CA . ASP A 1 102 ? -4.288 -4.519 -15.425 1.00 87.44 102 ASP A CA 1
ATOM 818 C C . ASP A 1 102 ? -5.500 -5.465 -15.456 1.00 87.44 102 ASP A C 1
ATOM 820 O O . ASP A 1 102 ? -5.375 -6.690 -15.417 1.00 87.44 102 ASP A O 1
ATOM 824 N N . GLY A 1 103 ? -6.693 -4.879 -15.580 1.00 79.25 103 GLY A N 1
ATOM 825 C CA . GLY A 1 103 ? -7.964 -5.608 -15.634 1.00 79.25 103 GLY A CA 1
ATOM 826 C C . GLY A 1 103 ? -8.686 -5.698 -14.291 1.00 79.25 103 GLY A C 1
ATOM 827 O O . GLY A 1 103 ? -9.876 -6.028 -14.265 1.00 79.25 103 GLY A O 1
ATOM 828 N N . ALA A 1 104 ? -8.016 -5.337 -13.198 1.00 79.69 104 ALA A N 1
ATOM 829 C CA . ALA A 1 104 ? -8.693 -5.118 -11.939 1.00 79.69 104 ALA A CA 1
ATOM 830 C C . ALA A 1 104 ? -9.601 -3.882 -11.992 1.00 79.69 104 ALA A C 1
ATOM 832 O O . ALA A 1 104 ? -9.316 -2.887 -12.657 1.00 79.69 104 ALA A O 1
ATOM 833 N N . ASN A 1 105 ? -10.730 -3.970 -11.303 1.00 81.06 105 ASN A N 1
ATOM 834 C CA . ASN A 1 105 ? -11.683 -2.879 -11.155 1.00 81.06 105 ASN A CA 1
ATOM 835 C C . ASN A 1 105 ? -12.438 -3.039 -9.834 1.00 81.06 105 ASN A C 1
ATOM 837 O O . ASN A 1 105 ? -12.411 -4.110 -9.234 1.00 81.06 105 ASN A O 1
ATOM 841 N N . GLY A 1 106 ? -13.181 -2.019 -9.412 1.00 79.62 106 GLY A N 1
ATOM 842 C CA . GLY A 1 106 ? -13.978 -2.036 -8.178 1.00 79.62 106 GLY A CA 1
ATOM 843 C C . GLY A 1 106 ? -14.858 -3.259 -7.898 1.00 79.62 106 GLY A C 1
ATOM 844 O O . GLY A 1 106 ? -15.274 -3.458 -6.764 1.00 79.62 106 GLY A O 1
ATOM 845 N N . LYS A 1 107 ? -15.180 -4.091 -8.896 1.00 84.31 107 LYS A N 1
ATOM 846 C CA . LYS A 1 107 ? -15.906 -5.356 -8.679 1.00 84.31 107 LYS A CA 1
ATOM 847 C C . LYS A 1 107 ? -14.974 -6.556 -8.536 1.00 84.31 107 LYS A C 1
ATOM 849 O O . LYS A 1 107 ? -15.291 -7.484 -7.801 1.00 84.31 107 LYS A O 1
ATOM 854 N N . ASN A 1 108 ? -13.844 -6.529 -9.232 1.00 87.62 108 ASN A N 1
ATOM 855 C CA . ASN A 1 108 ? -12.863 -7.601 -9.294 1.00 87.62 108 ASN A CA 1
ATOM 856 C C . ASN A 1 108 ? -11.477 -7.023 -9.003 1.00 87.62 108 ASN A C 1
ATOM 858 O O . ASN A 1 108 ? -10.775 -6.598 -9.919 1.00 87.62 108 ASN A O 1
ATOM 862 N N . ILE A 1 109 ? -11.095 -7.006 -7.728 1.00 95.31 109 ILE A N 1
ATOM 863 C CA . ILE A 1 109 ? -9.737 -6.637 -7.322 1.00 95.31 109 ILE A CA 1
ATOM 864 C C . ILE A 1 109 ? -8.845 -7.878 -7.241 1.00 95.31 109 ILE A C 1
ATOM 866 O O . ILE A 1 109 ? -9.297 -8.953 -6.830 1.00 95.31 109 ILE A O 1
ATOM 870 N N . ASP A 1 110 ? -7.564 -7.725 -7.571 1.00 97.38 110 ASP A N 1
ATOM 871 C CA . ASP A 1 110 ? -6.564 -8.757 -7.305 1.00 97.38 110 ASP A CA 1
ATOM 872 C C . ASP A 1 110 ? -6.108 -8.666 -5.841 1.00 97.38 110 ASP A C 1
ATOM 874 O O . ASP A 1 110 ? -5.215 -7.897 -5.476 1.00 97.38 110 ASP A O 1
ATOM 878 N N . LYS A 1 111 ? -6.759 -9.454 -4.980 1.00 97.50 111 LYS A N 1
ATOM 879 C CA . LYS A 1 111 ? -6.500 -9.451 -3.533 1.00 97.50 111 LYS A CA 1
ATOM 880 C C . LYS A 1 111 ? -5.093 -9.932 -3.190 1.00 97.50 111 LYS A C 1
ATOM 882 O O . LYS A 1 111 ? -4.538 -9.484 -2.195 1.00 97.50 111 LYS A O 1
ATOM 887 N N . MET A 1 112 ? -4.520 -10.837 -3.985 1.00 97.81 112 MET A N 1
ATOM 888 C CA . MET A 1 112 ? -3.177 -11.360 -3.728 1.00 97.81 112 MET A CA 1
ATOM 889 C C . MET A 1 112 ? -2.114 -10.312 -4.059 1.00 97.81 112 MET A C 1
ATOM 891 O O . MET A 1 112 ? -1.176 -10.132 -3.283 1.00 97.81 112 MET A O 1
ATOM 895 N N . ALA A 1 113 ? -2.295 -9.562 -5.149 1.00 98.25 113 ALA A N 1
ATOM 896 C CA . ALA A 1 113 ? -1.447 -8.411 -5.446 1.00 98.25 113 ALA A CA 1
ATOM 897 C C . ALA A 1 113 ? -1.598 -7.309 -4.392 1.00 98.25 113 ALA A C 1
ATOM 899 O O . ALA A 1 113 ? -0.598 -6.833 -3.861 1.00 98.25 113 ALA A O 1
ATOM 900 N N . LEU A 1 114 ? -2.832 -6.976 -4.005 1.00 98.44 114 LEU A N 1
ATOM 901 C CA . LEU A 1 114 ? -3.104 -6.007 -2.944 1.00 98.44 114 LEU A CA 1
ATOM 902 C C . LEU A 1 114 ? -2.413 -6.381 -1.616 1.00 98.44 114 LEU A C 1
ATOM 904 O O . LEU A 1 114 ? -1.713 -5.555 -1.034 1.00 98.44 114 LEU A O 1
ATOM 908 N N . LEU A 1 115 ? -2.568 -7.626 -1.153 1.00 98.31 115 LEU A N 1
ATOM 909 C CA . LEU A 1 115 ? -1.934 -8.111 0.079 1.00 98.31 115 LEU A CA 1
ATOM 910 C C . LEU A 1 115 ? -0.409 -8.199 -0.047 1.00 98.31 115 LEU A C 1
ATOM 912 O O . LEU A 1 115 ? 0.296 -7.989 0.938 1.00 98.31 115 LEU A O 1
ATOM 916 N N . GLY A 1 116 ? 0.112 -8.486 -1.243 1.00 97.69 116 GLY A N 1
ATOM 917 C CA . GLY A 1 116 ? 1.544 -8.427 -1.525 1.00 97.69 116 GLY A CA 1
ATOM 918 C C . GLY A 1 116 ? 2.096 -7.006 -1.394 1.00 97.69 116 GLY A C 1
ATOM 919 O O . GLY A 1 116 ? 3.098 -6.800 -0.713 1.00 97.69 116 GLY A O 1
ATOM 920 N N . ALA A 1 117 ? 1.422 -6.022 -1.991 1.00 97.38 117 ALA A N 1
ATOM 921 C CA . ALA A 1 117 ? 1.795 -4.614 -1.876 1.00 97.38 117 ALA A CA 1
ATOM 922 C C . ALA A 1 117 ? 1.749 -4.138 -0.415 1.00 97.38 117 ALA A C 1
ATOM 924 O O . ALA A 1 117 ? 2.735 -3.600 0.086 1.00 97.38 117 ALA A O 1
ATOM 925 N N . ALA A 1 118 ? 0.656 -4.429 0.296 1.00 96.75 118 ALA A N 1
ATOM 926 C CA . ALA A 1 118 ? 0.494 -4.104 1.712 1.00 96.75 118 ALA A CA 1
ATOM 927 C C . ALA A 1 118 ? 1.594 -4.731 2.587 1.00 96.75 118 ALA A C 1
ATOM 929 O O . ALA A 1 118 ? 2.221 -4.025 3.378 1.00 96.75 118 ALA A O 1
ATOM 930 N N . PHE A 1 119 ? 1.913 -6.013 2.378 1.00 96.00 119 PHE A N 1
ATOM 931 C CA . PHE A 1 119 ? 2.965 -6.705 3.123 1.00 96.00 119 PHE A CA 1
ATOM 932 C C . PHE A 1 119 ? 4.317 -6.008 2.957 1.00 96.00 119 PHE A C 1
ATOM 934 O O . PHE A 1 119 ? 5.045 -5.801 3.930 1.00 96.00 119 PHE A O 1
ATOM 941 N N . GLU A 1 120 ? 4.653 -5.618 1.729 1.00 94.50 120 GLU A N 1
ATOM 942 C CA . GLU A 1 120 ? 5.886 -4.894 1.444 1.00 94.50 120 GLU A CA 1
ATOM 943 C C . GLU A 1 120 ? 5.870 -3.493 2.081 1.00 94.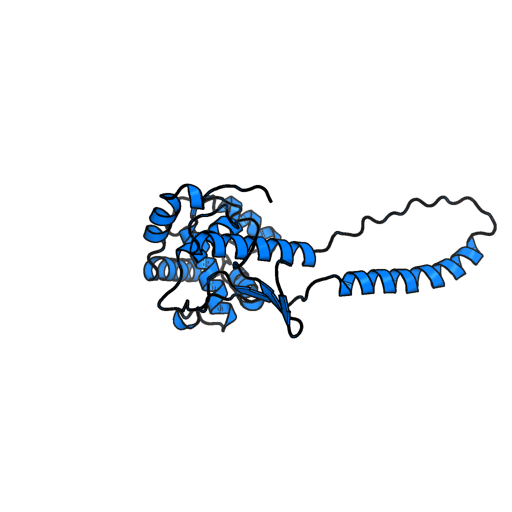50 120 GLU A C 1
ATOM 945 O O . GLU A 1 120 ? 6.847 -3.104 2.727 1.00 94.50 120 GLU A O 1
ATOM 950 N N . GLU A 1 121 ? 4.749 -2.764 1.993 1.00 91.94 121 GLU A N 1
ATOM 951 C CA . GLU A 1 121 ? 4.596 -1.412 2.549 1.00 91.94 121 GLU A CA 1
ATOM 952 C C . GLU A 1 121 ? 4.699 -1.362 4.085 1.00 91.94 121 GLU A C 1
ATOM 954 O O . GLU A 1 121 ? 5.283 -0.441 4.688 1.00 91.94 121 GLU A O 1
ATOM 959 N N . MET A 1 122 ? 4.220 -2.430 4.717 1.00 90.31 122 MET A N 1
ATOM 960 C CA . MET A 1 122 ? 4.330 -2.721 6.145 1.00 90.31 122 MET A CA 1
ATOM 961 C C . MET A 1 122 ? 5.749 -3.130 6.576 1.00 90.31 122 MET A C 1
ATOM 963 O O . MET A 1 122 ? 6.012 -3.345 7.760 1.00 90.31 122 MET A O 1
ATOM 967 N N . GLY A 1 123 ? 6.708 -3.192 5.651 1.00 90.12 123 GLY A N 1
ATOM 968 C CA . GLY A 1 123 ? 8.075 -3.605 5.956 1.00 90.12 123 GLY A CA 1
ATOM 969 C C . GLY A 1 123 ? 8.191 -5.111 6.165 1.00 90.12 123 GLY A C 1
ATOM 970 O O . GLY A 1 123 ? 8.967 -5.549 7.013 1.00 90.12 123 GLY A O 1
ATOM 971 N N . LYS A 1 124 ? 7.424 -5.885 5.387 1.00 92.50 124 LYS A N 1
ATOM 972 C CA . LYS A 1 124 ? 7.428 -7.355 5.352 1.00 92.50 124 LYS A CA 1
ATOM 973 C C . LYS A 1 124 ? 7.000 -7.981 6.678 1.00 92.50 124 LYS A C 1
ATOM 975 O O . LYS A 1 124 ? 7.565 -8.973 7.139 1.00 92.50 124 LYS A O 1
ATOM 980 N N . LYS A 1 125 ? 5.991 -7.375 7.301 1.00 90.50 125 LYS A N 1
ATOM 981 C CA . LYS A 1 125 ? 5.349 -7.845 8.531 1.00 90.50 125 LYS A CA 1
ATOM 982 C C . LYS A 1 125 ? 3.891 -8.177 8.228 1.00 90.50 125 LYS A C 1
ATOM 984 O O . LYS A 1 125 ? 3.225 -7.416 7.540 1.00 90.50 125 LYS A O 1
ATOM 989 N N . ILE A 1 126 ? 3.400 -9.290 8.772 1.00 91.00 126 ILE A N 1
ATOM 990 C CA . ILE A 1 126 ? 1.979 -9.668 8.671 1.00 91.00 126 ILE A CA 1
ATOM 991 C C . ILE A 1 126 ? 1.094 -8.784 9.556 1.00 91.00 126 ILE A C 1
ATOM 993 O O . ILE A 1 126 ? -0.045 -8.516 9.200 1.00 91.00 126 ILE A O 1
ATOM 997 N N . SER A 1 127 ? 1.639 -8.289 10.667 1.00 94.44 127 SER A N 1
ATOM 998 C CA . SER A 1 127 ? 0.953 -7.384 11.586 1.00 94.44 127 SER A CA 1
ATOM 999 C C . SER A 1 127 ? 1.939 -6.369 12.162 1.00 94.44 127 SER A C 1
ATOM 1001 O O . SER A 1 127 ? 3.090 -6.727 12.445 1.00 94.44 127 SER A O 1
ATOM 1003 N N . ILE A 1 128 ? 1.492 -5.141 12.411 1.00 93.50 128 ILE A N 1
ATOM 1004 C CA . ILE A 1 128 ? 2.265 -4.097 13.102 1.00 93.50 128 ILE A CA 1
ATOM 1005 C C . ILE A 1 128 ? 1.440 -3.575 14.283 1.00 93.50 128 ILE A C 1
ATOM 1007 O O . ILE A 1 128 ? 0.261 -3.302 14.093 1.00 93.50 128 ILE A O 1
ATOM 1011 N N . PRO A 1 129 ? 2.008 -3.377 15.486 1.00 97.12 129 PRO A N 1
ATOM 1012 C CA . PRO A 1 129 ? 1.298 -2.695 16.567 1.00 97.12 129 PRO A CA 1
ATOM 1013 C C . PRO A 1 129 ? 0.784 -1.317 16.128 1.00 97.12 129 PRO A C 1
ATOM 1015 O O . PRO A 1 129 ? 1.540 -0.545 15.532 1.00 97.12 129 PRO A O 1
ATOM 1018 N N . VAL A 1 130 ? -0.454 -0.961 16.485 1.00 94.62 130 VAL A N 1
ATOM 1019 C CA . VAL A 1 130 ? -1.065 0.337 16.124 1.00 94.62 130 VAL A CA 1
ATOM 1020 C C . VAL A 1 130 ? -0.148 1.504 16.487 1.00 94.62 130 VAL A C 1
ATOM 1022 O O . VAL A 1 130 ? 0.078 2.406 15.683 1.00 94.62 130 VAL A O 1
ATOM 1025 N N . GLN A 1 131 ? 0.451 1.458 17.679 1.00 94.44 131 GLN A N 1
ATOM 1026 C CA . GLN A 1 131 ? 1.372 2.492 18.147 1.00 94.44 131 GLN A CA 1
ATOM 1027 C C . GLN A 1 131 ? 2.618 2.620 17.255 1.00 94.44 131 GLN A C 1
ATOM 1029 O O . GLN A 1 131 ? 3.037 3.736 16.953 1.00 94.44 131 GLN A O 1
ATOM 1034 N N . GLU A 1 132 ? 3.199 1.503 16.804 1.00 93.50 132 GLU A N 1
ATOM 1035 C CA . GLU A 1 132 ? 4.367 1.517 15.911 1.00 93.50 132 GLU A CA 1
ATOM 1036 C C . GLU A 1 132 ? 4.006 2.148 14.557 1.00 93.50 132 GLU A C 1
ATOM 1038 O O . GLU A 1 132 ? 4.752 2.991 14.049 1.00 93.50 132 GLU A O 1
ATOM 1043 N N . LEU A 1 133 ? 2.845 1.793 13.992 1.00 90.25 133 LEU A N 1
ATOM 1044 C CA . LEU A 1 133 ? 2.383 2.360 12.725 1.00 90.25 133 LEU A CA 1
ATOM 1045 C C . LEU A 1 133 ? 2.063 3.857 12.855 1.00 90.25 133 LEU A C 1
ATOM 1047 O O . LEU A 1 133 ? 2.494 4.645 12.011 1.00 90.25 133 LEU A O 1
ATOM 1051 N N . THR A 1 134 ? 1.390 4.268 13.931 1.00 90.56 134 THR A N 1
ATOM 1052 C CA . THR A 1 134 ? 1.117 5.681 14.237 1.00 90.56 134 THR A CA 1
ATOM 1053 C C . THR A 1 134 ? 2.406 6.498 14.291 1.00 90.56 134 THR A C 1
ATOM 1055 O O . THR A 1 134 ? 2.512 7.528 13.625 1.00 90.56 134 THR A O 1
ATOM 1058 N N . GLU A 1 135 ? 3.429 6.033 15.011 1.00 90.12 135 GLU A N 1
ATOM 1059 C CA . GLU A 1 135 ? 4.709 6.748 15.097 1.00 90.12 135 GLU A CA 1
ATOM 1060 C C . GLU A 1 135 ? 5.460 6.786 13.756 1.00 90.12 135 GLU A C 1
ATOM 1062 O O . GLU A 1 135 ? 6.126 7.777 13.443 1.00 90.12 135 GLU A O 1
ATOM 1067 N N . LYS A 1 136 ? 5.327 5.752 12.912 1.00 85.50 136 LYS A N 1
ATOM 1068 C CA . LYS A 1 136 ? 5.863 5.777 11.540 1.00 85.50 136 LYS A CA 1
ATOM 1069 C C . LYS A 1 136 ? 5.173 6.854 10.697 1.00 85.50 136 LYS A C 1
ATOM 1071 O O . LYS A 1 136 ? 5.869 7.618 10.031 1.00 85.50 136 LYS A O 1
ATOM 1076 N N . LEU A 1 137 ? 3.843 6.942 10.749 1.00 82.25 137 LEU A N 1
ATOM 1077 C CA . LEU A 1 137 ? 3.055 7.911 9.978 1.00 82.25 137 LEU A CA 1
ATOM 1078 C C . LEU A 1 137 ? 3.276 9.354 10.451 1.00 82.25 137 LEU A C 1
ATOM 1080 O O . LEU A 1 137 ? 3.386 10.260 9.623 1.00 82.25 137 LEU A O 1
ATOM 1084 N N . LYS A 1 138 ? 3.444 9.570 11.761 1.00 82.94 138 LYS A N 1
ATOM 1085 C CA . LYS A 1 138 ? 3.713 10.895 12.346 1.00 82.94 138 LYS A CA 1
ATOM 1086 C C . LYS A 1 138 ? 4.993 11.561 11.854 1.00 82.94 138 LYS A C 1
ATOM 1088 O O . LYS A 1 138 ? 5.079 12.786 11.883 1.00 82.94 138 LYS A O 1
ATOM 1093 N N . LYS A 1 139 ? 5.960 10.790 11.345 1.00 79.88 139 LYS A N 1
ATOM 1094 C CA . LYS A 1 139 ? 7.164 11.340 10.693 1.00 79.88 139 LYS A CA 1
ATOM 1095 C C . LYS A 1 139 ? 6.837 12.157 9.442 1.00 79.88 139 LYS A C 1
ATOM 1097 O O . LYS A 1 139 ? 7.617 13.030 9.077 1.00 79.88 139 LYS A O 1
ATOM 1102 N N . SER A 1 140 ? 5.709 11.867 8.799 1.00 72.00 140 SER A N 1
ATOM 1103 C CA . SER A 1 140 ? 5.247 12.542 7.584 1.00 72.00 140 SER A CA 1
ATOM 1104 C C . SER A 1 140 ? 3.982 13.372 7.817 1.00 72.00 140 SER A C 1
ATOM 1106 O O . SER A 1 140 ? 3.786 14.369 7.130 1.00 72.00 140 SER A O 1
ATOM 1108 N N . PHE A 1 141 ? 3.138 12.998 8.784 1.00 74.25 141 PHE A N 1
ATOM 1109 C CA . PHE A 1 141 ? 1.880 13.683 9.079 1.00 74.25 141 PHE A CA 1
ATOM 1110 C C . PHE A 1 141 ? 1.600 13.716 10.589 1.00 74.25 141 PHE A C 1
ATOM 1112 O O . PHE A 1 141 ? 1.159 12.731 11.171 1.00 74.25 141 PHE A O 1
ATOM 1119 N N . GLN A 1 142 ? 1.843 14.862 11.234 1.00 79.31 142 GLN A N 1
ATOM 1120 C CA . GLN A 1 142 ? 1.856 15.007 12.702 1.00 79.31 142 GLN A CA 1
ATOM 1121 C C . GLN A 1 142 ? 0.578 14.515 13.410 1.00 79.31 142 GLN A C 1
ATOM 1123 O O . GLN A 1 142 ? 0.658 14.009 14.528 1.00 79.31 142 GLN A O 1
ATOM 1128 N N . ASN A 1 143 ? -0.582 14.643 12.759 1.00 81.12 143 ASN A N 1
ATOM 1129 C CA . ASN A 1 143 ? -1.888 14.273 13.316 1.00 81.12 143 ASN A CA 1
ATOM 1130 C C . ASN A 1 143 ? -2.358 12.872 12.886 1.00 81.12 143 ASN A C 1
ATOM 1132 O O . ASN A 1 143 ? -3.542 12.560 13.014 1.00 81.12 143 ASN A O 1
ATOM 1136 N N . ALA A 1 144 ? -1.460 12.047 12.338 1.00 81.56 144 ALA A N 1
ATOM 1137 C CA . ALA A 1 144 ? -1.786 10.681 11.953 1.00 81.56 144 ALA A CA 1
ATOM 1138 C C . ALA A 1 144 ? -2.156 9.833 13.175 1.00 81.56 144 ALA A C 1
ATOM 1140 O O . ALA A 1 144 ? -1.476 9.879 14.207 1.00 81.56 144 ALA A O 1
ATOM 1141 N N . ASP A 1 145 ? -3.193 9.017 13.011 1.00 87.69 145 ASP A N 1
ATOM 1142 C CA . ASP A 1 145 ? -3.608 8.003 13.971 1.00 87.69 145 ASP A CA 1
ATOM 1143 C C . ASP A 1 145 ? -3.982 6.715 13.229 1.00 87.69 145 ASP A C 1
ATOM 1145 O O . ASP A 1 145 ? -4.958 6.659 12.479 1.00 87.69 145 ASP A O 1
ATOM 1149 N N . ALA A 1 146 ? -3.181 5.669 13.434 1.00 89.56 146 ALA A N 1
ATOM 1150 C CA . ALA A 1 146 ? -3.378 4.375 12.797 1.00 89.56 146 ALA A CA 1
ATOM 1151 C C . ALA A 1 146 ? -4.493 3.540 13.445 1.00 89.56 146 ALA A C 1
ATOM 1153 O O . ALA A 1 146 ? -4.827 2.479 12.924 1.00 89.56 146 ALA A O 1
ATOM 1154 N N . SER A 1 147 ? -5.084 3.995 14.553 1.00 91.00 147 SER A N 1
ATOM 1155 C CA . SER A 1 147 ? -6.096 3.228 15.288 1.00 91.00 147 SER A CA 1
ATOM 1156 C C . SER A 1 147 ? -7.318 2.897 14.427 1.00 91.00 147 SER A C 1
ATOM 1158 O O . SER A 1 147 ? -8.010 1.924 14.694 1.00 91.00 147 SER A O 1
ATOM 1160 N N . ALA A 1 148 ? -7.611 3.697 13.394 1.00 90.25 148 ALA A N 1
ATOM 1161 C CA . ALA A 1 148 ? -8.742 3.444 12.501 1.00 90.25 148 ALA A CA 1
ATOM 1162 C C . ALA A 1 148 ? -8.557 2.182 11.639 1.00 90.25 148 ALA A C 1
ATOM 1164 O O . ALA A 1 148 ? -9.548 1.655 11.133 1.00 90.25 148 ALA A O 1
ATOM 1165 N N . PHE A 1 149 ? -7.314 1.717 11.469 1.00 91.00 149 PHE A N 1
ATOM 1166 C CA . PHE A 1 149 ? -7.002 0.489 10.743 1.00 91.00 149 PHE A CA 1
ATOM 1167 C C . PHE A 1 149 ? -7.199 -0.773 11.587 1.00 91.00 149 PHE A C 1
ATOM 1169 O O . PHE A 1 149 ? -7.420 -1.819 11.000 1.00 91.00 149 PHE A O 1
ATOM 1176 N N . ASP A 1 150 ? -7.145 -0.687 12.918 1.00 93.62 150 ASP A N 1
ATOM 1177 C CA . ASP A 1 150 ? -7.369 -1.826 13.820 1.00 93.62 150 ASP A CA 1
ATOM 1178 C C . ASP A 1 150 ? -8.873 -2.147 13.881 1.00 93.62 150 ASP A C 1
ATOM 1180 O O . ASP A 1 150 ? -9.625 -1.655 14.731 1.00 93.62 150 ASP A O 1
ATOM 1184 N N . ILE A 1 151 ? -9.340 -2.902 12.884 1.00 93.00 151 ILE A N 1
ATOM 1185 C CA . ILE A 1 151 ? -10.755 -3.218 12.668 1.00 93.00 151 ILE A CA 1
ATOM 1186 C C . ILE A 1 151 ? -11.211 -4.240 13.712 1.00 93.00 151 ILE A C 1
ATOM 1188 O O . ILE A 1 151 ? -12.330 -4.138 14.232 1.00 93.00 151 ILE A O 1
ATOM 1192 N N . ASN A 1 152 ? -10.358 -5.215 14.035 1.00 93.69 152 ASN A N 1
ATOM 1193 C CA . ASN A 1 152 ? -10.669 -6.280 14.989 1.00 93.69 152 ASN A CA 1
ATOM 1194 C C . ASN A 1 152 ? -10.434 -5.892 16.470 1.00 93.69 152 ASN A C 1
ATOM 1196 O O . ASN A 1 152 ? -10.930 -6.591 17.361 1.00 93.69 152 ASN A O 1
ATOM 1200 N N . LYS A 1 153 ? -9.792 -4.745 16.730 1.00 94.25 153 LYS A N 1
ATOM 1201 C CA . LYS A 1 153 ? -9.497 -4.157 18.050 1.00 94.25 153 LYS A CA 1
ATOM 1202 C C . LYS A 1 153 ? -8.533 -4.983 18.899 1.00 94.25 153 LYS A C 1
ATOM 1204 O O . LYS A 1 153 ? -8.699 -5.052 20.123 1.00 94.25 153 LYS A O 1
ATOM 1209 N N . ASP A 1 154 ? -7.542 -5.611 18.279 1.00 96.62 154 ASP A N 1
ATOM 1210 C CA . ASP A 1 154 ? -6.522 -6.406 18.971 1.00 96.62 154 ASP A CA 1
ATOM 1211 C C . ASP A 1 154 ? -5.242 -5.613 19.316 1.00 96.62 154 ASP A C 1
ATOM 1213 O O . ASP A 1 154 ? -4.316 -6.146 19.942 1.00 96.62 154 ASP A O 1
ATOM 1217 N N . GLY A 1 155 ? -5.200 -4.321 18.968 1.00 96.88 155 GLY A N 1
ATOM 1218 C CA . GLY A 1 155 ? -4.061 -3.430 19.188 1.00 96.88 155 GLY A CA 1
ATOM 1219 C C . GLY A 1 155 ? -2.994 -3.511 18.094 1.00 96.88 155 GLY A C 1
ATOM 1220 O O . GLY A 1 155 ? -1.911 -2.918 18.243 1.00 96.88 155 GLY A O 1
ATOM 1221 N N . LYS A 1 156 ? -3.260 -4.226 17.002 1.00 97.31 156 LYS A N 1
ATOM 1222 C CA . LYS A 1 156 ? -2.394 -4.344 15.830 1.00 97.31 156 LYS A CA 1
ATOM 1223 C C . LYS A 1 156 ? -3.163 -3.966 14.571 1.00 97.31 156 LYS A C 1
ATOM 1225 O O . LYS A 1 156 ? -4.363 -3.763 14.569 1.00 97.31 156 LYS A O 1
ATOM 1230 N N . VAL A 1 157 ? -2.395 -3.778 13.510 1.00 95.62 157 VAL A N 1
ATOM 1231 C CA . VAL A 1 157 ? -2.890 -3.601 12.156 1.00 95.62 157 VAL A CA 1
ATOM 1232 C C . VAL A 1 157 ? -2.338 -4.750 11.340 1.00 95.62 157 VAL A C 1
ATOM 1234 O O . VAL A 1 157 ? -1.120 -4.839 11.133 1.00 95.62 157 VAL A O 1
ATOM 1237 N N . ASP A 1 158 ? -3.231 -5.629 10.915 1.00 97.00 158 ASP A N 1
ATOM 1238 C CA . ASP A 1 158 ? -2.930 -6.779 10.075 1.00 97.00 158 ASP A CA 1
ATOM 1239 C C . ASP A 1 158 ? -2.783 -6.386 8.598 1.00 97.00 158 ASP A C 1
ATOM 1241 O O . ASP A 1 158 ? -3.210 -5.318 8.156 1.00 97.00 158 ASP A O 1
ATOM 1245 N N . ASN A 1 159 ? -2.194 -7.270 7.794 1.00 96.31 159 ASN A N 1
ATOM 1246 C CA . ASN A 1 159 ? -1.959 -7.026 6.372 1.00 96.31 159 ASN A CA 1
ATOM 1247 C C . ASN A 1 159 ? -3.255 -6.712 5.597 1.00 96.31 159 ASN A C 1
ATOM 1249 O O . ASN A 1 159 ? -3.301 -5.769 4.806 1.00 96.31 159 ASN A O 1
ATOM 1253 N N . ALA A 1 160 ? -4.337 -7.454 5.853 1.00 97.69 160 ALA A N 1
ATOM 1254 C CA . ALA A 1 160 ? -5.649 -7.181 5.267 1.00 97.69 160 ALA A CA 1
ATOM 1255 C C . ALA A 1 160 ? -6.210 -5.831 5.711 1.00 97.69 160 ALA A C 1
ATOM 1257 O O . ALA A 1 160 ? -6.781 -5.109 4.894 1.00 97.69 160 ALA A O 1
ATOM 1258 N N . GLU A 1 161 ? -6.036 -5.478 6.979 1.00 97.25 161 GLU A N 1
ATOM 1259 C CA . GLU A 1 161 ? -6.497 -4.206 7.519 1.00 97.25 161 GLU A CA 1
ATOM 1260 C C . GLU A 1 161 ? -5.742 -3.038 6.883 1.00 97.25 161 GLU A C 1
ATOM 1262 O O . GLU A 1 161 ? -6.366 -2.134 6.327 1.00 97.25 161 GLU A O 1
ATOM 1267 N N . TYR A 1 162 ? -4.410 -3.102 6.832 1.00 95.88 162 TYR A N 1
ATOM 1268 C CA . TYR A 1 162 ? -3.590 -2.101 6.150 1.00 95.88 162 TYR A CA 1
ATOM 1269 C C . TYR A 1 162 ? -3.936 -1.987 4.663 1.00 95.88 162 TYR A C 1
ATOM 1271 O O . TYR A 1 162 ? -3.970 -0.885 4.114 1.00 95.88 162 TYR A O 1
ATOM 1279 N N . SER A 1 163 ? -4.245 -3.105 4.003 1.00 96.69 163 SER A N 1
ATOM 1280 C CA . SER A 1 163 ? -4.568 -3.118 2.575 1.00 96.69 163 SER A CA 1
ATOM 1281 C C . SER A 1 163 ? -5.820 -2.301 2.219 1.00 96.69 163 SER A C 1
ATOM 1283 O O . SER A 1 163 ? -5.923 -1.773 1.110 1.00 96.69 163 SER A O 1
ATOM 1285 N N . THR A 1 164 ? -6.734 -2.080 3.172 1.00 95.62 164 THR A N 1
ATOM 1286 C CA . THR A 1 164 ? -7.860 -1.150 2.974 1.00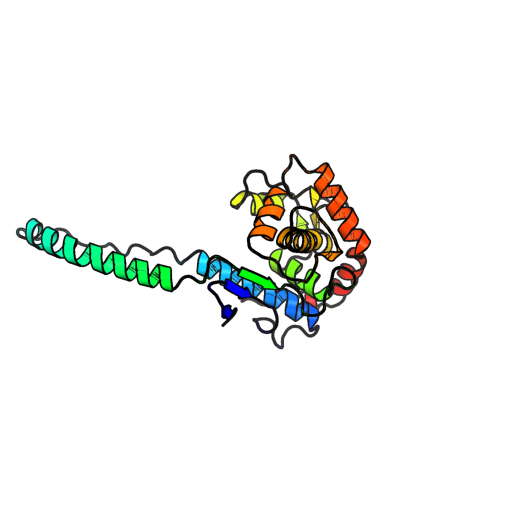 95.62 164 THR A CA 1
ATOM 1287 C C . THR A 1 164 ? -7.384 0.281 2.699 1.00 95.62 164 THR A C 1
ATOM 1289 O O . THR A 1 164 ? -8.011 0.990 1.914 1.00 95.62 164 THR A O 1
ATOM 1292 N N . SER A 1 165 ? -6.237 0.690 3.253 1.00 92.38 165 SER A N 1
ATOM 1293 C CA . SER A 1 165 ? -5.638 2.014 3.033 1.00 92.38 165 SER A CA 1
ATOM 1294 C C . SER A 1 165 ? -5.140 2.211 1.596 1.00 92.38 165 SER A C 1
ATOM 1296 O O . SER A 1 165 ? -5.237 3.311 1.044 1.00 92.38 165 SER A O 1
ATOM 1298 N N . ILE A 1 166 ? -4.669 1.135 0.960 1.00 95.88 166 ILE A N 1
ATOM 1299 C CA . ILE A 1 166 ? -4.242 1.134 -0.443 1.00 95.88 166 ILE A CA 1
ATOM 1300 C C . ILE A 1 166 ? -5.472 1.320 -1.340 1.00 95.88 166 ILE A C 1
ATOM 1302 O O . ILE A 1 166 ? -5.475 2.193 -2.206 1.00 95.88 166 ILE A O 1
ATOM 1306 N N . LEU A 1 167 ? -6.562 0.593 -1.064 1.00 96.00 167 LEU A N 1
ATOM 1307 C CA . LEU A 1 167 ? -7.833 0.759 -1.781 1.00 96.00 167 LEU A CA 1
ATOM 1308 C C . LEU A 1 167 ? -8.422 2.169 -1.608 1.00 96.00 167 LEU A C 1
ATOM 1310 O O . LEU A 1 167 ? -8.906 2.755 -2.573 1.00 96.00 167 LEU A O 1
ATOM 1314 N N . VAL A 1 168 ? -8.355 2.742 -0.402 1.00 93.69 168 VAL A N 1
ATOM 1315 C CA . VAL A 1 168 ? -8.779 4.131 -0.151 1.00 93.69 168 VAL A CA 1
ATOM 1316 C C . VAL A 1 168 ? -7.928 5.120 -0.951 1.00 93.69 168 VAL A C 1
ATOM 1318 O O . VAL A 1 168 ? -8.470 6.031 -1.576 1.00 93.69 168 VAL A O 1
ATOM 1321 N N . SER A 1 169 ? -6.608 4.924 -0.992 1.00 92.12 169 SER A N 1
ATOM 1322 C CA . SER A 1 169 ? -5.698 5.768 -1.780 1.00 92.12 169 SER A CA 1
ATOM 1323 C C . SER A 1 169 ? -6.018 5.715 -3.277 1.00 92.12 169 SER A C 1
ATOM 1325 O O . SER A 1 169 ? -5.944 6.736 -3.960 1.00 92.12 169 SER A O 1
ATOM 1327 N N . ASP A 1 170 ? -6.411 4.551 -3.792 1.00 95.62 170 ASP A N 1
ATOM 1328 C CA . ASP A 1 170 ? -6.842 4.377 -5.182 1.00 95.62 170 ASP A CA 1
ATOM 1329 C C . ASP A 1 170 ? -8.129 5.168 -5.466 1.00 95.62 170 ASP A C 1
ATOM 1331 O O . ASP A 1 170 ? -8.136 6.060 -6.316 1.00 95.62 170 ASP A O 1
ATOM 1335 N N . MET A 1 171 ? -9.179 4.973 -4.656 1.00 94.62 171 MET A N 1
ATOM 1336 C CA . MET A 1 171 ? -10.437 5.724 -4.799 1.00 94.62 171 MET A CA 1
ATOM 1337 C C . MET A 1 171 ? -10.206 7.245 -4.785 1.00 94.62 171 MET A C 1
ATOM 1339 O O . MET A 1 171 ? -10.723 7.975 -5.637 1.00 94.62 171 MET A O 1
ATOM 1343 N N . LEU A 1 172 ? -9.379 7.726 -3.850 1.00 91.38 172 LEU A N 1
ATOM 1344 C CA . LEU A 1 172 ? -9.051 9.147 -3.690 1.00 91.38 172 LEU A CA 1
ATOM 1345 C C . LEU A 1 172 ? -8.120 9.686 -4.787 1.00 91.38 172 LEU A C 1
ATOM 1347 O O . LEU A 1 172 ? -8.044 10.901 -4.991 1.00 91.38 172 LEU A O 1
ATOM 1351 N N . SER A 1 173 ? -7.452 8.812 -5.544 1.00 92.94 173 SER A N 1
ATOM 1352 C CA . SER A 1 173 ? -6.686 9.213 -6.730 1.00 92.94 173 SER A CA 1
ATOM 1353 C C . SER A 1 173 ? -7.594 9.710 -7.855 1.00 92.94 173 SER A C 1
ATOM 1355 O O . SER A 1 173 ? -7.135 10.479 -8.703 1.00 92.94 173 SER A O 1
ATOM 1357 N N . LYS A 1 174 ? -8.875 9.307 -7.859 1.00 92.38 174 LYS A N 1
ATOM 1358 C CA . LYS A 1 174 ? -9.861 9.635 -8.906 1.00 92.38 174 LYS A CA 1
ATOM 1359 C C . LYS A 1 174 ? -10.954 10.612 -8.451 1.00 92.38 174 LYS A C 1
ATOM 1361 O O . LYS A 1 174 ? -11.885 10.883 -9.208 1.00 92.38 174 LYS A O 1
ATOM 1366 N N . GLY A 1 175 ? -10.893 11.128 -7.223 1.00 85.44 175 GLY A N 1
ATOM 1367 C CA . GLY A 1 175 ? -11.913 12.041 -6.703 1.00 85.44 175 GLY A CA 1
ATOM 1368 C C . GLY A 1 175 ? -11.768 12.361 -5.218 1.00 85.44 175 GLY A C 1
ATOM 1369 O O . GLY A 1 175 ? -10.701 12.211 -4.630 1.00 85.44 175 GLY A O 1
ATOM 1370 N N . GLU A 1 176 ? -12.839 12.868 -4.615 1.00 82.62 176 GLU A N 1
ATOM 1371 C CA . GLU A 1 176 ? -12.909 13.148 -3.169 1.00 82.62 176 GLU A CA 1
ATOM 1372 C C . GLU A 1 176 ? -13.749 12.118 -2.410 1.00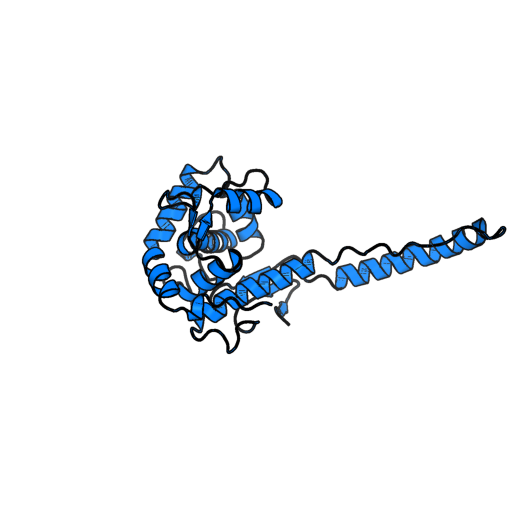 82.62 176 GLU A C 1
ATOM 1374 O O . GLU A 1 176 ? -13.534 11.897 -1.223 1.00 82.62 176 GLU A O 1
ATOM 1379 N N . GLU A 1 177 ? -14.665 11.452 -3.109 1.00 86.19 177 GLU A N 1
ATOM 1380 C CA . GLU A 1 177 ? -15.564 10.458 -2.534 1.00 86.19 177 GLU A CA 1
ATOM 1381 C C . GLU A 1 177 ? -15.001 9.039 -2.649 1.00 86.19 177 GLU A C 1
ATOM 1383 O O . GLU A 1 177 ? -14.431 8.657 -3.679 1.00 86.19 177 GLU A O 1
ATOM 1388 N N . LEU A 1 178 ? -15.216 8.251 -1.593 1.00 90.88 178 LEU A N 1
ATOM 1389 C CA . LEU A 1 178 ? -14.873 6.834 -1.546 1.00 90.88 178 LEU A CA 1
ATOM 1390 C C . LEU A 1 178 ? -15.915 6.020 -2.313 1.00 90.88 178 LEU A C 1
ATOM 1392 O O . LEU A 1 178 ? -16.977 5.684 -1.791 1.00 90.88 178 LEU A O 1
ATOM 1396 N N . GLU A 1 179 ? -15.595 5.687 -3.559 1.00 91.75 179 GLU A N 1
ATOM 1397 C CA . GLU A 1 179 ? -16.456 4.890 -4.426 1.00 91.75 179 GLU A CA 1
ATOM 1398 C C . GLU A 1 179 ? -15.710 3.661 -4.935 1.00 91.75 179 GLU A C 1
ATOM 1400 O O . GLU A 1 179 ? -14.708 3.774 -5.641 1.00 91.75 179 GLU A O 1
ATOM 1405 N N . ALA A 1 180 ? -16.245 2.471 -4.649 1.00 89.44 180 ALA A N 1
ATOM 1406 C CA . ALA A 1 180 ? -15.650 1.212 -5.093 1.00 89.44 180 ALA A CA 1
ATOM 1407 C C . ALA A 1 180 ? -15.424 1.169 -6.612 1.00 89.44 180 ALA A C 1
ATOM 1409 O O . ALA A 1 180 ? -14.374 0.723 -7.056 1.00 89.44 180 ALA A O 1
ATOM 1410 N N . SER A 1 181 ? -16.358 1.698 -7.410 1.00 91.31 181 SER A N 1
ATOM 1411 C CA . SER A 1 181 ? -16.265 1.752 -8.876 1.00 91.31 181 SER A CA 1
ATOM 1412 C C . SER A 1 181 ? -15.063 2.528 -9.417 1.00 91.31 181 SER A C 1
ATOM 1414 O O . SER A 1 181 ? -14.752 2.363 -10.594 1.00 91.31 181 SER A O 1
ATOM 1416 N N . LYS A 1 182 ? -14.405 3.358 -8.597 1.00 92.75 182 LYS A N 1
ATOM 1417 C CA . LYS A 1 182 ? -13.216 4.129 -8.986 1.00 92.75 182 LYS A CA 1
ATOM 1418 C C . LYS A 1 182 ? -11.908 3.353 -8.853 1.00 92.75 182 LYS A C 1
ATOM 1420 O O . LYS A 1 182 ? -10.913 3.814 -9.397 1.00 92.75 182 LYS A O 1
ATOM 1425 N N . ILE A 1 183 ? -11.908 2.210 -8.163 1.00 95.06 183 ILE A N 1
ATOM 1426 C CA . ILE A 1 183 ? -10.714 1.366 -8.045 1.00 95.06 183 ILE A CA 1
ATOM 1427 C C . ILE A 1 183 ? -10.338 0.843 -9.429 1.00 95.06 183 ILE A C 1
ATOM 1429 O O . ILE A 1 183 ? -11.137 0.142 -10.060 1.00 95.06 183 ILE A O 1
ATOM 1433 N N . ASP A 1 184 ? -9.116 1.148 -9.856 1.00 94.81 184 ASP A N 1
ATOM 1434 C CA . ASP A 1 184 ? -8.499 0.641 -11.090 1.00 94.81 184 ASP A CA 1
ATOM 1435 C C . ASP A 1 184 ? -7.089 0.065 -10.872 1.00 94.81 184 ASP A C 1
ATOM 1437 O O . ASP A 1 184 ? -6.412 -0.323 -11.825 1.00 94.81 184 ASP A O 1
ATOM 1441 N N . GLY A 1 185 ? -6.645 -0.017 -9.616 1.00 96.19 185 GLY A N 1
ATOM 1442 C CA . GLY A 1 185 ? -5.348 -0.556 -9.243 1.00 96.19 185 GLY A CA 1
ATOM 1443 C C . GLY A 1 185 ? -4.204 0.450 -9.301 1.00 96.19 185 GLY A C 1
ATOM 1444 O O . GLY A 1 185 ? -3.044 0.027 -9.241 1.00 96.19 185 GLY A O 1
ATOM 1445 N N . LYS A 1 186 ? -4.496 1.753 -9.438 1.00 96.00 186 LYS A N 1
ATOM 1446 C CA . LYS A 1 186 ? -3.491 2.799 -9.672 1.00 96.00 186 LYS A CA 1
ATOM 1447 C C . LYS A 1 186 ? -3.661 3.993 -8.741 1.00 96.00 186 LYS A C 1
ATOM 1449 O O . LYS A 1 186 ? -4.662 4.708 -8.773 1.00 96.00 186 LYS A O 1
ATOM 1454 N N . ILE A 1 187 ? -2.606 4.274 -7.987 1.00 94.12 187 ILE A N 1
ATOM 1455 C CA . ILE A 1 187 ? -2.548 5.367 -7.019 1.00 94.12 187 ILE A CA 1
ATOM 1456 C C . ILE A 1 187 ? -1.656 6.488 -7.552 1.00 94.12 187 ILE A C 1
ATOM 1458 O O . ILE A 1 187 ? -0.556 6.226 -8.028 1.00 94.12 187 ILE A O 1
ATOM 1462 N N . ASN A 1 188 ? -2.095 7.738 -7.433 1.00 88.00 188 ASN A N 1
ATOM 1463 C CA . ASN A 1 188 ? -1.265 8.910 -7.721 1.00 88.00 188 ASN A CA 1
ATOM 1464 C C . ASN A 1 188 ? -0.922 9.691 -6.441 1.00 88.00 188 ASN A C 1
ATOM 1466 O O . ASN A 1 188 ? -1.381 9.367 -5.340 1.00 88.00 188 ASN A O 1
ATOM 1470 N N . ASN A 1 189 ? -0.133 10.757 -6.585 1.00 82.31 189 ASN A N 1
ATOM 1471 C CA . ASN A 1 189 ? 0.256 11.637 -5.478 1.00 82.31 189 ASN A CA 1
ATOM 1472 C C . ASN A 1 189 ? -0.945 12.118 -4.645 1.00 82.31 189 ASN A C 1
ATOM 1474 O O . ASN A 1 189 ? -0.872 12.164 -3.416 1.00 82.31 189 ASN A O 1
ATOM 1478 N N . ASN A 1 190 ? -2.046 12.473 -5.315 1.00 82.88 190 ASN A N 1
ATOM 1479 C CA . ASN A 1 190 ? -3.245 13.007 -4.676 1.00 82.88 190 ASN A CA 1
ATOM 1480 C C . ASN A 1 190 ? -3.917 11.961 -3.782 1.00 82.88 190 ASN A C 1
ATOM 1482 O O . ASN A 1 190 ? -4.271 12.267 -2.646 1.00 82.88 190 ASN A O 1
ATOM 1486 N N . GLY A 1 191 ? -4.041 10.724 -4.268 1.00 83.44 191 GLY A N 1
ATOM 1487 C CA . GLY A 1 191 ? -4.610 9.621 -3.502 1.00 83.44 191 GLY A CA 1
ATOM 1488 C C . GLY A 1 191 ? -3.862 9.350 -2.202 1.00 83.44 191 GLY A C 1
ATOM 1489 O O . GLY A 1 191 ? -4.481 9.293 -1.140 1.00 83.44 191 GLY A O 1
ATOM 1490 N N . LEU A 1 192 ? -2.528 9.272 -2.258 1.00 83.25 192 LEU A N 1
ATOM 1491 C CA . LEU A 1 192 ? -1.706 9.069 -1.057 1.00 83.25 192 LEU A CA 1
ATOM 1492 C C . LEU A 1 192 ? -1.813 10.236 -0.078 1.00 83.25 192 LEU A C 1
ATOM 1494 O O . LEU A 1 192 ? -1.999 10.020 1.119 1.00 83.25 192 LEU A O 1
ATOM 1498 N N . TYR A 1 193 ? -1.716 11.472 -0.572 1.00 80.25 193 TYR A N 1
ATOM 1499 C CA . TYR A 1 193 ? -1.805 12.660 0.275 1.00 80.25 193 TYR A CA 1
ATOM 1500 C C . TYR A 1 193 ? -3.165 12.763 0.980 1.00 80.25 193 TYR A C 1
ATOM 1502 O O . TYR A 1 193 ? -3.241 13.013 2.188 1.00 80.25 193 TYR A O 1
ATOM 1510 N N . LYS A 1 194 ? -4.253 12.527 0.239 1.00 83.62 194 LYS A N 1
ATOM 1511 C CA . LYS A 1 194 ? -5.607 12.533 0.794 1.00 83.62 194 LYS A CA 1
ATOM 1512 C C . LYS A 1 194 ? -5.815 11.393 1.782 1.00 83.62 194 LYS A C 1
ATOM 1514 O O . LYS A 1 194 ? -6.405 11.634 2.829 1.00 83.62 194 LYS A O 1
ATOM 1519 N N . ASN A 1 195 ? -5.290 10.197 1.513 1.00 83.50 195 ASN A N 1
ATOM 1520 C CA . ASN A 1 195 ? -5.372 9.080 2.453 1.00 83.50 195 ASN A CA 1
ATOM 1521 C C . ASN A 1 195 ? -4.649 9.388 3.778 1.00 83.50 195 ASN A C 1
ATOM 1523 O O . ASN A 1 195 ? -5.196 9.126 4.843 1.00 83.50 195 ASN A O 1
ATOM 1527 N N . LEU A 1 196 ? -3.477 10.039 3.746 1.00 75.69 196 LEU A N 1
ATOM 1528 C CA . LEU A 1 196 ? -2.799 10.499 4.971 1.00 75.69 196 LEU A CA 1
ATOM 1529 C C . LEU A 1 196 ? -3.648 11.497 5.775 1.00 75.69 196 LEU A C 1
ATOM 1531 O O . LEU A 1 196 ? -3.676 11.445 7.002 1.00 75.69 196 LEU A O 1
ATOM 1535 N N . SER A 1 197 ? -4.368 12.383 5.085 1.00 75.25 197 SER A N 1
ATOM 1536 C CA . SER A 1 197 ? -5.291 13.336 5.720 1.00 75.25 197 SER A CA 1
ATOM 1537 C C . SER A 1 197 ? -6.570 12.663 6.235 1.00 75.25 197 SER A C 1
ATOM 1539 O O . SER A 1 197 ? -7.186 13.133 7.193 1.00 75.25 197 SER A O 1
ATOM 1541 N N . TYR A 1 198 ? -6.967 11.559 5.602 1.00 75.56 198 TYR A N 1
ATOM 1542 C CA . TYR A 1 198 ? -8.127 10.752 5.958 1.00 75.56 198 TYR A CA 1
ATOM 1543 C C . TYR A 1 198 ? -7.922 10.015 7.291 1.00 75.56 198 TYR A C 1
ATOM 1545 O O . TYR A 1 198 ? -8.836 9.972 8.114 1.00 75.56 198 TYR A O 1
ATOM 1553 N N . ILE A 1 199 ? -6.702 9.537 7.558 1.00 70.81 199 ILE A N 1
ATOM 1554 C CA . ILE A 1 199 ? -6.302 8.832 8.795 1.00 70.81 199 ILE A CA 1
ATOM 1555 C C . ILE A 1 199 ? -5.883 9.781 9.930 1.00 70.81 199 ILE A C 1
ATOM 1557 O O . ILE A 1 199 ? -4.894 9.580 10.637 1.00 70.81 199 ILE A O 1
ATOM 1561 N N . ASN A 1 200 ? -6.648 10.855 10.089 1.00 72.69 200 ASN A N 1
ATOM 1562 C CA . ASN A 1 200 ? -6.503 11.821 11.171 1.00 72.69 200 ASN A CA 1
ATOM 1563 C C . ASN A 1 200 ? -7.386 11.414 12.363 1.00 72.69 200 ASN A C 1
ATOM 1565 O O . ASN A 1 200 ? -8.537 11.014 12.169 1.00 72.69 200 ASN A O 1
ATOM 1569 N N . ALA A 1 201 ? -6.893 11.604 13.590 1.00 64.56 201 ALA A N 1
ATOM 1570 C CA . ALA A 1 201 ? -7.651 11.407 14.831 1.00 64.56 201 ALA A CA 1
ATOM 1571 C C . ALA A 1 201 ? -9.039 12.087 14.818 1.00 64.56 201 ALA A C 1
ATOM 1573 O O . ALA A 1 201 ? -10.017 11.528 15.312 1.00 64.56 201 ALA A O 1
ATOM 1574 N N . ASN A 1 202 ? -9.160 13.259 14.184 1.00 72.88 202 ASN A N 1
ATOM 1575 C CA . ASN A 1 202 ? -10.428 13.997 14.093 1.00 72.88 202 ASN A CA 1
ATOM 1576 C C . ASN A 1 202 ? -11.484 13.323 13.192 1.00 72.88 202 ASN A C 1
ATOM 1578 O O . ASN A 1 202 ? -12.665 13.643 13.303 1.00 72.88 202 ASN A O 1
ATOM 1582 N N . ASN A 1 203 ? -11.077 12.388 12.327 1.00 78.31 203 ASN A N 1
ATOM 1583 C CA . ASN A 1 203 ? -11.948 11.653 11.402 1.00 78.31 203 ASN A CA 1
ATOM 1584 C C . ASN A 1 203 ? -12.105 10.172 11.780 1.00 78.31 203 ASN A C 1
ATOM 1586 O O . ASN A 1 203 ? -12.699 9.406 11.019 1.00 78.31 203 ASN A O 1
ATOM 1590 N N . PHE A 1 204 ? -11.611 9.766 12.955 1.00 81.88 204 PHE A N 1
ATOM 1591 C CA . PHE A 1 204 ? -11.492 8.367 13.369 1.00 81.88 204 PHE A CA 1
ATOM 1592 C C . PHE A 1 204 ? -12.768 7.539 13.154 1.00 81.88 204 PHE A C 1
ATOM 1594 O O . PHE A 1 204 ? -12.710 6.463 12.566 1.00 81.88 204 PHE A O 1
ATOM 1601 N N . ALA A 1 205 ? -13.934 8.040 13.581 1.00 85.88 205 ALA A N 1
ATOM 1602 C CA . ALA A 1 205 ? -15.187 7.286 13.491 1.00 85.88 205 ALA A CA 1
ATOM 1603 C C . ALA A 1 205 ? -15.618 7.018 12.037 1.00 85.88 205 ALA A C 1
ATOM 1605 O O . ALA A 1 205 ? -16.021 5.903 11.704 1.00 85.88 205 ALA A O 1
ATOM 1606 N N . ALA A 1 206 ? -15.510 8.024 11.164 1.00 87.69 206 ALA A N 1
ATOM 1607 C CA . ALA A 1 206 ? -15.831 7.878 9.746 1.00 87.69 206 ALA A CA 1
ATOM 1608 C C . ALA A 1 206 ? -14.800 6.988 9.035 1.00 87.69 206 ALA A C 1
ATOM 1610 O O . ALA A 1 206 ? -15.176 6.097 8.271 1.00 87.69 206 ALA A O 1
ATOM 1611 N N . ALA A 1 207 ? -13.513 7.184 9.346 1.00 88.19 207 ALA A N 1
ATOM 1612 C CA . ALA A 1 207 ? -12.421 6.376 8.822 1.00 88.19 207 ALA A CA 1
ATOM 1613 C C . ALA A 1 207 ? -12.598 4.897 9.174 1.00 88.19 207 ALA A C 1
ATOM 1615 O O . ALA A 1 207 ? -12.691 4.070 8.271 1.00 88.19 207 ALA A O 1
ATOM 1616 N N . SER A 1 208 ? -12.749 4.578 10.460 1.00 90.25 208 SER A N 1
ATOM 1617 C CA . SER A 1 208 ? -12.922 3.210 10.955 1.00 90.25 208 SER A CA 1
ATOM 1618 C C . SER A 1 208 ? -14.130 2.513 10.321 1.00 90.25 208 SER A C 1
ATOM 1620 O O . SER A 1 208 ? -14.013 1.371 9.871 1.00 90.25 208 SER A O 1
ATOM 1622 N N . LYS A 1 209 ? -15.270 3.210 10.187 1.00 92.50 209 LYS A N 1
ATOM 1623 C CA . LYS A 1 209 ? -16.451 2.653 9.511 1.00 92.50 209 LYS A CA 1
ATOM 1624 C C . LYS A 1 209 ? -16.154 2.300 8.052 1.00 92.50 209 LYS A C 1
ATOM 1626 O O . LYS A 1 209 ? -16.404 1.175 7.638 1.00 92.50 209 LYS A O 1
ATOM 1631 N N . ASN A 1 210 ? -15.619 3.239 7.278 1.00 92.56 210 ASN A N 1
ATOM 1632 C CA . ASN A 1 210 ? -15.381 3.017 5.851 1.00 92.56 210 ASN A CA 1
ATOM 1633 C C . ASN A 1 210 ? -14.298 1.954 5.604 1.00 92.56 210 ASN A C 1
ATOM 1635 O O . ASN A 1 210 ? -14.442 1.149 4.689 1.00 92.56 210 ASN A O 1
ATOM 1639 N N . LEU A 1 211 ? -13.245 1.909 6.429 1.00 94.00 211 LEU A N 1
ATOM 1640 C CA . LEU A 1 211 ? -12.217 0.863 6.353 1.00 94.00 211 LEU A CA 1
ATOM 1641 C C . LEU A 1 211 ? -12.823 -0.515 6.661 1.00 94.00 211 LEU A C 1
ATOM 1643 O O . LEU A 1 211 ? -12.577 -1.466 5.922 1.00 94.00 211 LEU A O 1
ATOM 1647 N N . THR A 1 212 ? -13.695 -0.603 7.671 1.00 95.69 212 THR A N 1
ATOM 1648 C CA . THR A 1 212 ? -14.457 -1.824 7.990 1.00 95.69 212 THR A CA 1
ATOM 1649 C C . THR A 1 212 ? -15.370 -2.247 6.835 1.00 95.69 212 THR A C 1
ATOM 1651 O O . THR A 1 212 ? -15.405 -3.423 6.468 1.00 95.69 212 THR A O 1
ATOM 1654 N N . ASP A 1 213 ? -16.093 -1.304 6.228 1.00 95.81 213 ASP A N 1
ATOM 1655 C CA . ASP A 1 213 ? -16.988 -1.583 5.100 1.00 95.81 213 ASP A CA 1
ATOM 1656 C C . ASP A 1 213 ? -16.204 -2.118 3.891 1.00 95.81 213 ASP A C 1
ATOM 1658 O O . ASP A 1 213 ? -16.600 -3.121 3.297 1.00 95.81 213 ASP A O 1
ATOM 1662 N N . ILE A 1 214 ? -15.058 -1.509 3.566 1.00 95.75 214 ILE A N 1
ATOM 1663 C CA . ILE A 1 214 ? -14.162 -1.958 2.487 1.00 95.75 214 ILE A CA 1
ATOM 1664 C C . ILE A 1 214 ? -13.592 -3.347 2.797 1.00 95.75 214 ILE A C 1
ATOM 1666 O O . ILE A 1 214 ? -13.631 -4.234 1.940 1.00 95.75 214 ILE A O 1
ATOM 1670 N N . TYR A 1 215 ? -13.100 -3.558 4.020 1.00 97.12 215 TYR A N 1
ATOM 1671 C CA . TYR A 1 215 ? -12.561 -4.841 4.471 1.00 97.12 215 TYR A CA 1
ATOM 1672 C C . TYR A 1 215 ? -13.561 -5.982 4.263 1.00 97.12 215 TYR A C 1
ATOM 1674 O O . TYR A 1 215 ? -13.228 -7.023 3.684 1.00 97.12 215 TYR A O 1
ATOM 1682 N N . ASN A 1 216 ? -14.805 -5.758 4.691 1.00 96.94 216 ASN A N 1
ATOM 1683 C CA . ASN A 1 216 ? -15.881 -6.733 4.580 1.00 96.94 216 ASN A CA 1
ATOM 1684 C C . ASN A 1 216 ? -16.335 -6.921 3.128 1.00 96.94 216 ASN A C 1
ATOM 1686 O O . ASN A 1 216 ? -16.488 -8.060 2.685 1.00 96.94 216 ASN A O 1
ATOM 1690 N N . ALA A 1 217 ? -16.500 -5.834 2.366 1.00 95.69 217 ALA A N 1
ATOM 1691 C CA . ALA A 1 217 ? -16.957 -5.883 0.976 1.00 95.69 217 ALA A CA 1
ATOM 1692 C C . ALA A 1 217 ? -16.039 -6.733 0.088 1.00 95.69 217 ALA A C 1
ATOM 1694 O O . ALA A 1 217 ? -16.515 -7.481 -0.768 1.00 95.69 217 ALA A O 1
ATOM 1695 N N . TYR A 1 218 ? -14.726 -6.669 0.321 1.00 96.38 218 TYR A N 1
ATOM 1696 C CA . TYR A 1 218 ? -13.748 -7.459 -0.424 1.00 96.38 218 TYR A CA 1
ATOM 1697 C C . TYR A 1 218 ? -13.332 -8.757 0.273 1.00 96.38 218 TYR A C 1
ATOM 1699 O O . TYR A 1 218 ? -12.510 -9.495 -0.276 1.00 96.38 218 TYR A O 1
ATOM 1707 N N . ASN A 1 219 ? -13.923 -9.094 1.421 1.00 96.69 219 ASN A N 1
ATOM 1708 C CA . ASN A 1 219 ? -13.610 -10.296 2.196 1.00 96.69 219 ASN A CA 1
ATOM 1709 C C . ASN A 1 219 ? -12.092 -10.456 2.435 1.00 96.69 219 ASN A C 1
ATOM 1711 O O . ASN A 1 219 ? -11.498 -11.494 2.120 1.00 96.69 219 ASN A O 1
ATOM 1715 N N . LEU A 1 220 ? -11.447 -9.380 2.901 1.00 97.62 220 LEU A N 1
ATOM 1716 C CA . LEU A 1 220 ? -9.985 -9.311 2.995 1.00 97.62 220 LEU A CA 1
ATOM 1717 C C . LEU A 1 220 ? -9.422 -10.229 4.087 1.00 97.62 220 LEU A C 1
ATOM 1719 O O . LEU A 1 220 ? -8.322 -10.746 3.921 1.00 97.62 220 LEU A O 1
ATOM 1723 N N . GLY A 1 221 ? -10.192 -10.519 5.140 1.00 97.12 221 GLY A N 1
ATOM 1724 C CA . GLY A 1 221 ? -9.796 -11.479 6.175 1.00 97.12 221 GLY A CA 1
ATOM 1725 C C . GLY A 1 221 ? -9.583 -12.897 5.641 1.00 97.12 221 GLY A C 1
ATOM 1726 O O . GLY A 1 221 ? -8.571 -13.528 5.938 1.00 97.12 221 GLY A O 1
ATOM 1727 N N . GLU A 1 222 ? -10.485 -13.396 4.790 1.00 97.50 222 GLU A N 1
ATOM 1728 C CA . GLU A 1 222 ? -10.297 -14.701 4.138 1.00 97.50 222 GLU A CA 1
ATOM 1729 C C . GLU A 1 222 ? -9.146 -14.675 3.126 1.00 97.50 222 GLU A C 1
ATOM 1731 O O . GLU A 1 222 ? -8.384 -15.638 3.021 1.00 97.50 222 GLU A O 1
ATOM 1736 N N . ALA A 1 223 ? -8.970 -13.560 2.411 1.00 97.56 223 ALA A N 1
ATOM 1737 C CA . ALA A 1 223 ? -7.841 -13.402 1.501 1.00 97.56 223 ALA A CA 1
ATOM 1738 C C . ALA A 1 223 ? -6.498 -13.435 2.252 1.00 97.56 223 ALA A C 1
ATOM 1740 O O . ALA A 1 223 ? -5.570 -14.101 1.800 1.00 97.56 223 ALA A O 1
ATOM 1741 N N . GLN A 1 224 ? -6.396 -12.795 3.420 1.00 97.56 224 GLN A N 1
ATOM 1742 C CA . GLN A 1 224 ? -5.190 -12.850 4.248 1.00 97.56 224 GLN A CA 1
ATOM 1743 C C . GLN A 1 224 ? -4.884 -14.271 4.725 1.00 97.56 224 GLN A C 1
ATOM 1745 O O . GLN A 1 224 ? -3.737 -14.697 4.619 1.00 97.56 224 GLN A O 1
ATOM 1750 N N . LYS A 1 225 ? -5.886 -15.049 5.155 1.00 97.44 225 LYS A N 1
ATOM 1751 C CA . LYS A 1 225 ? -5.671 -16.465 5.512 1.00 97.44 225 LYS A CA 1
ATOM 1752 C C . LYS A 1 225 ? -5.064 -17.256 4.350 1.00 97.44 225 LYS A C 1
ATOM 1754 O O . LYS A 1 225 ? -4.121 -18.018 4.550 1.00 97.44 225 LYS A O 1
ATOM 1759 N N . ALA A 1 226 ? -5.573 -17.057 3.131 1.00 96.88 226 ALA A N 1
ATOM 1760 C CA . ALA A 1 226 ? -5.025 -17.695 1.933 1.00 96.88 226 ALA A CA 1
ATOM 1761 C C . ALA A 1 226 ? -3.597 -17.213 1.615 1.00 96.88 226 ALA A C 1
ATOM 1763 O O . ALA A 1 226 ? -2.742 -18.017 1.239 1.00 96.88 226 ALA A O 1
ATOM 1764 N N . PHE A 1 227 ? -3.327 -15.920 1.805 1.00 97.50 227 PHE A N 1
ATOM 1765 C CA . PHE A 1 227 ? -2.004 -15.332 1.618 1.00 97.50 227 PHE A CA 1
ATOM 1766 C C . PHE A 1 227 ? -0.971 -15.925 2.587 1.00 97.50 227 PHE A C 1
ATOM 1768 O O . PHE A 1 227 ? 0.110 -16.318 2.152 1.00 97.50 227 PHE A O 1
ATOM 1775 N N . GLU A 1 228 ? -1.311 -16.033 3.873 1.00 95.94 228 GLU A N 1
ATOM 1776 C CA . GLU A 1 228 ? -0.438 -16.564 4.930 1.00 95.94 228 GLU A CA 1
ATOM 1777 C C . GLU A 1 228 ? -0.224 -18.078 4.834 1.00 95.94 228 GLU A C 1
ATOM 1779 O O . GLU A 1 228 ? 0.842 -18.577 5.197 1.00 95.94 228 GLU A O 1
ATOM 1784 N N . ALA A 1 229 ? -1.206 -18.818 4.310 1.00 95.56 229 ALA A N 1
ATOM 1785 C CA . ALA A 1 229 ? -1.099 -20.265 4.132 1.00 95.56 229 ALA A CA 1
ATOM 1786 C C . ALA A 1 229 ? 0.030 -20.669 3.165 1.00 95.56 229 ALA A C 1
ATOM 1788 O O . ALA A 1 229 ? 0.558 -21.780 3.259 1.00 95.56 229 ALA A O 1
ATOM 1789 N N . ASN A 1 230 ? 0.425 -19.782 2.246 1.00 94.38 230 ASN A N 1
ATOM 1790 C CA . ASN A 1 230 ? 1.561 -20.004 1.362 1.00 94.38 230 ASN A CA 1
ATOM 1791 C C . ASN A 1 230 ? 2.807 -19.280 1.893 1.00 94.38 230 ASN A C 1
ATOM 1793 O O . ASN A 1 230 ? 3.011 -18.091 1.654 1.00 94.38 230 ASN A O 1
ATOM 1797 N N . ALA A 1 231 ? 3.704 -20.032 2.534 1.00 92.25 231 ALA A N 1
ATOM 1798 C CA . ALA A 1 231 ? 4.963 -19.512 3.072 1.00 92.25 231 ALA A CA 1
ATOM 1799 C C . ALA A 1 231 ? 5.852 -18.805 2.025 1.00 92.25 231 ALA A C 1
ATOM 1801 O O . ALA A 1 231 ? 6.693 -17.982 2.386 1.00 92.25 231 ALA A O 1
ATOM 1802 N N . ASN A 1 232 ? 5.675 -19.088 0.727 1.00 94.56 232 ASN A N 1
ATOM 1803 C CA . ASN A 1 232 ? 6.403 -18.394 -0.332 1.00 94.56 232 ASN A CA 1
ATOM 1804 C C . ASN A 1 232 ? 6.014 -16.903 -0.439 1.00 94.56 232 ASN A C 1
ATOM 1806 O O . ASN A 1 232 ? 6.862 -16.070 -0.761 1.00 94.56 232 ASN A O 1
ATOM 1810 N N . ASN A 1 233 ? 4.776 -16.549 -0.082 1.00 94.81 233 ASN A N 1
ATOM 1811 C CA . ASN A 1 233 ? 4.274 -15.174 -0.133 1.00 94.81 233 ASN A CA 1
ATOM 1812 C C . ASN A 1 233 ? 4.985 -14.255 0.868 1.00 94.81 233 ASN A C 1
ATOM 1814 O O . ASN A 1 233 ? 5.212 -13.078 0.582 1.00 94.81 233 ASN A O 1
ATOM 1818 N N . ILE A 1 234 ? 5.388 -14.813 2.011 1.00 91.94 234 ILE A N 1
ATOM 1819 C CA . ILE A 1 234 ? 5.988 -14.100 3.148 1.00 91.94 234 ILE A CA 1
ATOM 1820 C C . ILE A 1 234 ? 7.518 -14.171 3.174 1.00 91.94 234 ILE A C 1
ATOM 1822 O O . ILE A 1 234 ? 8.137 -13.765 4.155 1.00 91.94 234 ILE A O 1
ATOM 1826 N N . LEU A 1 235 ? 8.151 -14.685 2.113 1.00 87.25 235 LEU A N 1
ATOM 1827 C CA . LEU A 1 235 ? 9.609 -14.770 2.044 1.00 87.25 235 LEU A CA 1
ATOM 1828 C C . LEU A 1 235 ? 10.239 -13.379 2.171 1.00 87.25 235 LEU A C 1
ATOM 1830 O O . LEU A 1 235 ? 10.011 -12.503 1.329 1.00 87.25 235 LEU A O 1
ATOM 1834 N N . ASP A 1 236 ? 11.063 -13.184 3.199 1.00 79.31 236 ASP A N 1
ATOM 1835 C CA . ASP A 1 236 ? 11.896 -11.993 3.308 1.00 79.31 236 ASP A CA 1
ATOM 1836 C C . ASP A 1 236 ? 13.129 -12.149 2.417 1.00 79.31 236 ASP A C 1
ATOM 1838 O O . ASP A 1 236 ? 13.987 -13.009 2.621 1.00 79.31 236 ASP A O 1
ATOM 1842 N N . ILE A 1 237 ? 13.199 -11.306 1.393 1.00 67.94 237 ILE A N 1
ATOM 1843 C CA . ILE A 1 237 ? 14.329 -11.222 0.478 1.00 67.94 237 ILE A CA 1
ATOM 1844 C C . ILE A 1 237 ? 14.979 -9.874 0.742 1.00 67.94 237 ILE A C 1
ATOM 1846 O O . ILE A 1 237 ? 14.366 -8.829 0.512 1.00 67.94 237 ILE A O 1
ATOM 1850 N N . LYS A 1 238 ? 16.212 -9.889 1.255 1.00 59.28 238 LYS A N 1
ATOM 1851 C CA . LYS A 1 238 ? 17.007 -8.666 1.403 1.00 59.28 238 LYS A CA 1
ATOM 1852 C C . LYS A 1 238 ? 17.226 -8.057 0.014 1.00 59.28 238 LYS A C 1
ATOM 1854 O O . LYS A 1 238 ? 17.644 -8.770 -0.900 1.00 59.28 238 LYS A O 1
ATOM 1859 N N . ALA A 1 239 ? 16.865 -6.782 -0.118 1.00 49.72 239 ALA A N 1
ATOM 1860 C CA . ALA A 1 239 ? 17.098 -5.969 -1.307 1.00 49.72 239 ALA A CA 1
ATOM 1861 C C . ALA A 1 239 ? 18.553 -5.493 -1.353 1.00 49.72 239 ALA A C 1
ATOM 1863 O O . ALA A 1 239 ? 19.110 -5.229 -0.259 1.00 49.72 239 ALA A O 1
#

Sequence (239 aa):
MVYSIQNNVAYINGNKGIYDGKINDNSVRYGRNAAANNFEYLKKLGGKRSESTDTFNYSDKNYGNLLKTKLIEASSEKLIQETDDFLNSLPPLEFEYQYMPDGANGKNIDKMALLGAAFEEMGKKISIPVQELTEKLKKSFQNADASAFDINKDGKVDNAEYSTSILVSDMLSKGEELEASKIDGKINNNGLYKNLSYINANNFAAASKNLTDIYNAYNLGEAQKAFEANANNILDIKA